Protein AF-A0A653MGF2-F1 (afdb_monomer)

Solvent-accessible surface area (backbone atoms only — not comparable to full-atom values): 14373 Å² total; per-residue (Å²): 110,69,45,59,53,54,47,45,70,50,42,71,81,64,78,79,63,52,67,82,46,77,85,31,71,50,27,48,46,41,49,51,43,47,60,45,58,76,70,48,92,57,53,74,66,57,48,51,53,37,58,67,31,28,88,68,54,67,25,46,41,81,45,72,43,98,86,71,48,76,44,79,40,64,39,74,85,54,84,65,92,45,72,67,59,55,51,49,51,52,53,22,38,55,48,46,53,52,53,51,53,51,50,53,50,52,51,51,53,52,47,40,70,78,49,60,76,77,76,80,68,50,71,72,54,50,50,53,51,50,52,52,51,51,52,54,39,50,53,34,32,73,76,72,70,49,60,87,59,22,66,64,56,36,69,53,50,55,77,77,46,76,90,50,67,55,70,58,53,51,56,49,31,72,71,47,74,61,85,46,77,67,84,71,76,86,72,91,61,97,81,65,88,74,72,70,64,72,52,81,58,62,47,48,57,54,47,32,42,53,51,42,52,53,47,38,61,75,68,45,50,84,78,47,52,75,66,56,47,47,49,52,56,52,48,45,50,51,56,56,76,75,107

Sequence (243 aa):
MFALHVLNFINPNFENPDFEDPQSDASLNKQKVIDFAKKSRLTPQEFMNALDLVPRDELTTIEQRPNGEDFEKPLKLFSRIDSKNLIEIETAYIRYRSNNKLYEKGKEELKAFLMPPAQELTEAQKEAQNLKFLKEEYQRLQLRGFVLGSTVFYDLIRSNYKVINLAFVEKFMLNFKPEVFEDDKRSVEFHLASSKKIIKKDVLLAFKELFIEKYIEKAQLKNLSESDWIEHWQNVKKELNNN

Mean predicted aligned error: 17.24 Å

Foldseek 3Di:
DLLVVVCCLLAVPPPPFPCVDCPGPSVVLSVLVVVLQVVAPDDSVLLVVLSVCLVVLLFWDWDADPVRDTDTDRLHRDNDRDSVSSVSSRVRSVVSVVVVVVVVVVVVVVCCVVPPPDPPQDPVRVVVVLLVQLLVQLVCCQPPVFGPCLVVLLVLCVVVCPVDPVVVVLVVLQPDFDQDFDPDDDDPDPPDPPPGDRDRDSRSVVVSRVVVSVVCVVVVLNPDDSVVSSVVSVVSNVVVVVD

Secondary structure (DSSP, 8-state):
-HHHHHHHHH-TT-SS---SSTTSHHHHHHHHHHHHHHH-SS-HHHHHHHHHHGGGT--EEEEE-TTS-EEEEEPPPPSS--HHHHHHHHHHHHHHHHHHHHHHHHHHHHHHHHS-------HHHHHHHHHHHHHHHHHHHHHHSS-S-HHHHHHHHGGG-TTS-HHHHHHHHHH---EE---------TT-------EE--HHHHHHHHHHHHHHHHTTGGGS-HHHHHHHHHHHHHHHHT-

Structure (mmCIF, N/CA/C/O backbone):
data_AF-A0A653MGF2-F1
#
_entry.id   AF-A0A653MGF2-F1
#
loop_
_atom_site.group_PDB
_atom_site.id
_atom_site.type_symbol
_atom_site.label_atom_id
_atom_site.label_alt_id
_atom_site.label_comp_id
_atom_site.label_asym_id
_atom_site.label_entity_id
_atom_site.label_seq_id
_atom_site.pdbx_PDB_ins_code
_atom_site.Cartn_x
_atom_site.Cartn_y
_atom_site.Cartn_z
_atom_site.occupancy
_atom_site.B_iso_or_equiv
_atom_site.auth_seq_id
_atom_site.auth_comp_id
_atom_site.auth_asym_id
_atom_site.auth_atom_id
_atom_site.pdbx_PDB_model_num
ATOM 1 N N . MET A 1 1 ? 25.686 -12.655 -28.054 1.00 69.81 1 MET A N 1
ATOM 2 C CA . MET A 1 1 ? 24.212 -12.577 -28.152 1.00 69.81 1 MET A CA 1
ATOM 3 C C . MET A 1 1 ? 23.711 -11.162 -28.420 1.00 69.81 1 MET A C 1
ATOM 5 O O . MET A 1 1 ? 23.058 -10.996 -29.433 1.00 69.81 1 MET A O 1
ATOM 9 N N . PHE A 1 2 ? 24.081 -10.146 -27.626 1.00 80.38 2 PHE A N 1
ATOM 10 C CA . PHE A 1 2 ? 23.652 -8.746 -27.834 1.00 80.38 2 PHE A CA 1
ATOM 11 C C . PHE A 1 2 ? 23.742 -8.249 -29.289 1.00 80.38 2 PHE A C 1
ATOM 13 O O . PHE A 1 2 ? 22.733 -7.854 -29.859 1.00 80.38 2 PHE A O 1
ATOM 20 N N . ALA A 1 3 ? 24.921 -8.343 -29.916 1.00 82.12 3 ALA A N 1
ATOM 21 C CA . ALA A 1 3 ? 25.107 -7.853 -31.281 1.00 82.12 3 ALA A CA 1
ATOM 22 C C . ALA A 1 3 ? 24.158 -8.513 -32.294 1.00 82.12 3 ALA A C 1
ATOM 24 O O . ALA A 1 3 ? 23.586 -7.823 -33.121 1.00 82.12 3 ALA A O 1
ATOM 25 N N . LEU A 1 4 ? 23.926 -9.825 -32.184 1.00 80.94 4 LEU A N 1
ATOM 26 C CA . LEU A 1 4 ? 22.999 -10.546 -33.064 1.00 80.94 4 LEU A CA 1
ATOM 27 C C . LEU A 1 4 ? 21.547 -10.091 -32.869 1.00 80.94 4 LEU A C 1
ATOM 29 O O . LEU A 1 4 ? 20.827 -9.941 -33.847 1.00 80.94 4 LEU A O 1
ATOM 33 N N . HIS A 1 5 ? 21.126 -9.824 -31.630 1.00 82.56 5 HIS A N 1
ATOM 34 C CA . HIS A 1 5 ? 19.775 -9.322 -31.361 1.00 82.56 5 HIS A CA 1
ATOM 35 C C . HIS A 1 5 ? 19.555 -7.930 -31.961 1.00 82.56 5 HIS A C 1
ATOM 37 O O . HIS A 1 5 ? 18.528 -7.697 -32.588 1.00 82.56 5 HIS A O 1
ATOM 43 N N . VAL A 1 6 ? 20.538 -7.035 -31.836 1.00 82.69 6 VAL A N 1
ATOM 44 C CA . VAL A 1 6 ? 20.481 -5.696 -32.444 1.00 82.69 6 VAL A CA 1
ATOM 45 C C . VAL A 1 6 ? 20.466 -5.785 -33.974 1.00 82.69 6 VAL A C 1
ATOM 47 O O . VAL A 1 6 ? 19.672 -5.099 -34.613 1.00 82.69 6 VAL A O 1
ATOM 50 N N . LEU A 1 7 ? 21.305 -6.648 -34.565 1.00 82.88 7 LEU A N 1
ATOM 51 C CA . LEU A 1 7 ? 21.338 -6.871 -36.016 1.00 82.88 7 LEU A CA 1
ATOM 52 C C . LEU A 1 7 ? 19.972 -7.346 -36.540 1.00 82.88 7 LEU A C 1
ATOM 54 O O . LEU A 1 7 ? 19.444 -6.741 -37.469 1.00 82.88 7 LEU A O 1
ATOM 58 N N . ASN A 1 8 ? 19.391 -8.373 -35.911 1.00 80.38 8 ASN A N 1
ATOM 59 C CA . ASN A 1 8 ? 18.101 -8.946 -36.310 1.00 80.38 8 ASN A CA 1
ATOM 60 C C . ASN A 1 8 ? 16.938 -7.962 -36.132 1.00 80.38 8 ASN A C 1
ATOM 62 O O . ASN A 1 8 ? 15.984 -8.002 -36.901 1.00 80.38 8 ASN A O 1
ATOM 66 N N . PHE A 1 9 ? 17.007 -7.089 -35.123 1.00 81.69 9 PHE A N 1
ATOM 67 C CA . PHE A 1 9 ? 15.977 -6.083 -34.882 1.00 81.69 9 PHE A CA 1
ATOM 68 C C . PHE A 1 9 ? 15.990 -4.983 -35.952 1.00 81.69 9 PHE A C 1
ATOM 70 O O . PHE A 1 9 ? 14.942 -4.589 -36.454 1.00 81.69 9 PHE A O 1
ATOM 77 N N . ILE A 1 10 ? 17.178 -4.484 -36.310 1.00 78.75 10 ILE A N 1
ATOM 78 C CA . ILE A 1 10 ? 17.331 -3.366 -37.254 1.00 78.75 10 ILE A CA 1
ATOM 79 C C . ILE A 1 10 ? 17.192 -3.835 -38.707 1.00 78.75 10 ILE A C 1
ATOM 81 O O . ILE A 1 10 ? 16.633 -3.123 -39.539 1.00 78.75 10 ILE A O 1
ATOM 85 N N . ASN A 1 11 ? 17.699 -5.027 -39.024 1.00 73.50 11 ASN A N 1
ATOM 86 C CA . ASN A 1 11 ? 17.607 -5.607 -40.356 1.00 73.50 11 ASN A CA 1
ATOM 87 C C . ASN A 1 11 ? 17.256 -7.103 -40.264 1.00 73.50 11 ASN A C 1
ATOM 89 O O . ASN A 1 11 ? 18.153 -7.946 -40.235 1.00 73.50 11 ASN A O 1
ATOM 93 N N . PRO A 1 12 ? 15.961 -7.455 -40.234 1.00 62.22 12 PRO A N 1
ATOM 94 C CA . PRO A 1 12 ? 15.526 -8.847 -40.130 1.00 62.22 12 PRO A CA 1
ATOM 95 C C . PRO A 1 12 ? 15.833 -9.688 -41.384 1.00 62.22 12 PRO A C 1
ATOM 97 O O . PRO A 1 12 ? 15.789 -10.911 -41.305 1.00 62.22 12 PRO A O 1
ATOM 100 N N . ASN A 1 13 ? 16.199 -9.064 -42.515 1.00 57.28 13 ASN A N 1
ATOM 101 C CA . ASN A 1 13 ? 16.479 -9.734 -43.793 1.00 57.28 13 ASN A CA 1
ATOM 102 C C . ASN A 1 13 ? 17.945 -10.188 -43.947 1.00 57.28 13 ASN A C 1
ATOM 104 O O . ASN A 1 13 ? 18.428 -10.336 -45.070 1.00 57.28 13 ASN A O 1
ATOM 108 N N . PHE A 1 14 ? 18.680 -10.418 -42.854 1.00 62.81 14 PHE A N 1
ATOM 109 C CA . PHE A 1 14 ? 19.910 -11.215 -42.922 1.00 62.81 14 PHE A CA 1
ATOM 110 C C . PHE A 1 14 ? 19.534 -12.682 -43.207 1.00 62.81 14 PHE A C 1
ATOM 112 O O . PHE A 1 14 ? 19.585 -13.541 -42.330 1.00 62.81 14 PHE A O 1
ATOM 119 N N . GLU A 1 15 ? 19.101 -12.972 -44.433 1.00 52.25 15 GLU A N 1
ATOM 120 C CA . GLU A 1 15 ? 18.920 -14.333 -44.929 1.00 52.25 15 GLU A CA 1
ATOM 121 C C . GLU A 1 15 ? 20.320 -14.933 -45.135 1.00 52.25 15 GLU A C 1
ATOM 123 O O . GLU A 1 15 ? 21.020 -14.591 -46.081 1.00 52.25 15 GLU A O 1
ATOM 128 N N . ASN A 1 16 ? 20.761 -15.782 -44.201 1.00 57.69 16 ASN A N 1
ATOM 129 C CA . ASN A 1 16 ? 22.081 -16.434 -44.172 1.00 57.69 16 ASN A CA 1
ATOM 130 C C . ASN A 1 16 ? 23.291 -15.475 -44.098 1.00 57.69 16 ASN A C 1
ATOM 132 O O . ASN A 1 16 ? 24.064 -15.360 -45.048 1.00 57.69 16 ASN A O 1
ATOM 136 N N . PRO A 1 17 ? 23.505 -14.806 -42.952 1.00 65.50 17 PRO A N 1
ATOM 137 C CA . PRO A 1 17 ? 24.687 -13.980 -42.746 1.00 65.50 17 PRO A CA 1
ATOM 138 C C . PRO A 1 17 ? 25.958 -14.842 -42.700 1.00 65.50 17 PRO A C 1
ATOM 140 O O . PRO A 1 17 ? 26.135 -15.651 -41.789 1.00 65.50 17 PRO A O 1
ATOM 143 N N . ASP A 1 18 ? 26.867 -14.630 -43.651 1.00 68.06 18 ASP A N 1
ATOM 144 C CA . ASP A 1 18 ? 28.214 -15.199 -43.597 1.00 68.06 18 ASP A CA 1
ATOM 145 C C . ASP A 1 18 ? 29.051 -14.423 -42.572 1.00 68.06 18 ASP A C 1
ATOM 147 O O . ASP A 1 18 ? 29.624 -13.377 -42.867 1.00 68.06 18 ASP A O 1
ATOM 151 N N . PHE A 1 19 ? 29.069 -14.896 -41.328 1.00 73.31 19 PHE A N 1
ATOM 152 C CA . PHE A 1 19 ? 29.905 -14.318 -40.272 1.00 73.31 19 PHE A CA 1
ATOM 153 C C . PHE A 1 19 ? 31.343 -14.856 -40.272 1.00 73.31 19 PHE A C 1
ATOM 155 O O . PHE A 1 19 ? 32.126 -14.459 -39.403 1.00 73.31 19 PHE A O 1
ATOM 162 N N . GLU A 1 20 ? 31.665 -15.797 -41.161 1.00 73.31 20 GLU A N 1
ATOM 163 C CA . GLU A 1 20 ? 32.987 -16.414 -41.255 1.00 73.31 20 GLU A CA 1
ATOM 164 C C . GLU A 1 20 ? 33.900 -15.616 -42.187 1.00 73.31 20 GLU A C 1
ATOM 166 O O . GLU A 1 20 ? 35.091 -15.502 -41.895 1.00 73.31 20 GLU A O 1
ATOM 171 N N . ASP A 1 21 ? 33.347 -14.980 -43.226 1.00 78.25 21 ASP A N 1
ATOM 172 C CA . ASP A 1 21 ? 34.059 -13.985 -44.029 1.00 78.25 21 ASP A CA 1
ATOM 173 C C . ASP A 1 21 ? 34.181 -12.639 -43.273 1.00 78.25 21 ASP A C 1
ATOM 175 O O . ASP A 1 21 ? 33.172 -11.964 -43.026 1.00 78.25 21 ASP A O 1
ATOM 179 N N . PRO A 1 22 ? 35.402 -12.184 -42.920 1.00 74.50 22 PRO A N 1
ATOM 180 C CA . PRO A 1 22 ? 35.616 -10.899 -42.254 1.00 74.50 22 PRO A CA 1
ATOM 181 C C . PRO A 1 22 ? 35.232 -9.674 -43.098 1.00 74.50 22 PRO A C 1
ATOM 183 O O . PRO A 1 22 ? 35.060 -8.593 -42.533 1.00 74.50 22 PRO A O 1
ATOM 186 N N . GLN A 1 23 ? 35.137 -9.815 -44.424 1.00 76.56 23 GLN A N 1
ATOM 187 C CA . GLN A 1 23 ? 34.774 -8.733 -45.345 1.00 76.56 23 GLN A CA 1
ATOM 188 C C . GLN A 1 23 ? 33.272 -8.675 -45.642 1.00 76.56 23 GLN A C 1
ATOM 190 O O . GLN A 1 23 ? 32.822 -7.731 -46.293 1.00 76.56 23 GLN A O 1
ATOM 195 N N . SER A 1 24 ? 32.485 -9.633 -45.148 1.00 80.31 24 SER A N 1
ATOM 196 C CA . SER A 1 24 ? 31.042 -9.621 -45.351 1.00 80.31 24 SER A CA 1
ATOM 197 C C . SER A 1 24 ? 30.377 -8.448 -44.623 1.00 80.31 24 SER A C 1
ATOM 199 O O . SER A 1 24 ? 30.774 -8.037 -43.524 1.00 80.31 24 SER A O 1
ATOM 201 N N . ASP A 1 25 ? 29.281 -7.943 -45.191 1.00 75.25 25 ASP A N 1
ATOM 202 C CA . ASP A 1 25 ? 28.475 -6.892 -44.562 1.00 75.25 25 ASP A CA 1
ATOM 203 C C . ASP A 1 25 ? 27.957 -7.311 -43.175 1.00 75.25 25 ASP A C 1
ATOM 205 O O . ASP A 1 25 ? 27.827 -6.483 -42.268 1.00 75.25 25 ASP A O 1
ATOM 209 N N . ALA A 1 26 ? 27.680 -8.603 -42.980 1.00 77.62 26 ALA A N 1
ATOM 210 C CA . ALA A 1 26 ? 27.229 -9.148 -41.706 1.00 77.62 26 ALA A CA 1
ATOM 211 C C . ALA A 1 26 ? 28.331 -9.077 -40.636 1.00 77.62 26 ALA A C 1
ATOM 213 O O . ALA A 1 26 ? 28.074 -8.608 -39.520 1.00 77.62 26 ALA A O 1
ATOM 214 N N . SER A 1 27 ? 29.561 -9.471 -40.977 1.00 81.19 27 SER A N 1
ATOM 215 C CA . SER A 1 27 ? 30.732 -9.395 -40.096 1.00 81.19 27 SER A CA 1
ATOM 216 C C . SER A 1 27 ? 31.086 -7.954 -39.741 1.00 81.19 27 SER A C 1
ATOM 218 O O . SER A 1 27 ? 31.273 -7.632 -38.563 1.00 81.19 27 SER A O 1
ATOM 220 N N . LEU A 1 28 ? 31.078 -7.053 -40.727 1.00 82.62 28 LEU A N 1
ATOM 221 C CA . LEU A 1 28 ? 31.356 -5.632 -40.518 1.00 82.62 28 LEU A CA 1
ATOM 222 C C . LEU A 1 28 ? 30.297 -4.965 -39.628 1.00 82.62 28 LEU A C 1
ATOM 224 O O . LEU A 1 28 ? 30.637 -4.228 -38.699 1.00 82.62 28 LEU A O 1
ATOM 228 N N . ASN A 1 29 ? 29.011 -5.244 -39.852 1.00 83.06 29 ASN A N 1
ATOM 229 C CA . ASN A 1 29 ? 27.937 -4.696 -39.021 1.00 83.06 29 ASN A CA 1
ATOM 230 C C . ASN A 1 29 ? 27.954 -5.274 -37.601 1.00 83.06 29 ASN A C 1
ATOM 232 O O . ASN A 1 29 ? 27.771 -4.531 -36.635 1.00 83.06 29 ASN A O 1
ATOM 236 N N . LYS A 1 30 ? 28.250 -6.570 -37.445 1.00 84.25 30 LYS A N 1
ATOM 237 C CA . LYS A 1 30 ? 28.445 -7.196 -36.131 1.00 84.25 30 LYS A CA 1
ATOM 238 C C . LYS A 1 30 ? 29.573 -6.518 -35.360 1.00 84.25 30 LYS A C 1
ATOM 240 O O . LYS A 1 30 ? 29.397 -6.210 -34.181 1.00 84.25 30 LYS A O 1
ATOM 245 N N . GLN A 1 31 ? 30.695 -6.239 -36.022 1.00 85.06 31 GLN A N 1
ATOM 246 C CA . GLN A 1 31 ? 31.831 -5.559 -35.408 1.00 85.06 31 GLN A CA 1
ATOM 247 C C . GLN A 1 31 ? 31.475 -4.127 -34.977 1.00 85.06 31 GLN A C 1
ATOM 249 O O . GLN A 1 31 ? 31.763 -3.754 -33.841 1.00 85.06 31 GLN A O 1
ATOM 254 N N . LYS A 1 32 ? 30.750 -3.362 -35.808 1.00 85.19 32 LYS A N 1
ATOM 255 C CA . LYS A 1 32 ? 30.252 -2.021 -35.439 1.00 85.19 32 LYS A CA 1
ATOM 256 C C . LYS A 1 32 ? 29.388 -2.044 -34.178 1.00 85.19 32 LYS A C 1
ATOM 258 O O . LYS A 1 32 ? 29.579 -1.213 -33.294 1.00 85.19 32 LYS A O 1
ATOM 263 N N . VAL A 1 33 ? 28.466 -3.005 -34.066 1.00 86.94 33 VAL A N 1
ATOM 264 C CA . VAL A 1 33 ? 27.613 -3.137 -32.873 1.00 86.94 33 VAL A CA 1
ATOM 265 C C . VAL A 1 33 ? 28.436 -3.525 -31.644 1.00 86.94 33 VAL A C 1
ATOM 267 O O . VAL A 1 33 ? 28.182 -3.012 -30.557 1.00 86.94 33 VAL A O 1
ATOM 270 N N . ILE A 1 34 ? 29.441 -4.394 -31.795 1.00 86.12 34 ILE A N 1
ATOM 271 C CA . ILE A 1 34 ? 30.355 -4.758 -30.701 1.00 86.12 34 ILE A CA 1
ATOM 272 C C . ILE A 1 34 ? 31.163 -3.540 -30.235 1.00 86.12 34 ILE A C 1
ATOM 274 O O . ILE A 1 34 ? 31.290 -3.311 -29.032 1.00 86.12 34 ILE A O 1
ATOM 278 N N . ASP A 1 35 ? 31.695 -2.749 -31.163 1.00 86.56 35 ASP A N 1
ATOM 279 C CA . ASP A 1 35 ? 32.500 -1.573 -30.832 1.00 86.56 35 ASP A CA 1
ATOM 280 C C . ASP A 1 35 ? 31.663 -0.445 -30.228 1.00 86.56 35 ASP A C 1
ATOM 282 O O . ASP A 1 35 ? 32.134 0.245 -29.321 1.00 86.56 35 ASP A O 1
ATOM 286 N N . PHE A 1 36 ? 30.409 -0.302 -30.664 1.00 89.69 36 PHE A N 1
ATOM 287 C CA . PHE A 1 36 ? 29.419 0.528 -29.988 1.00 89.69 36 PHE A CA 1
ATOM 288 C C . PHE A 1 36 ? 29.155 0.023 -28.563 1.00 89.69 36 PHE A C 1
ATOM 290 O O . PHE A 1 36 ? 29.289 0.789 -27.613 1.00 89.69 36 PHE A O 1
ATOM 297 N N . ALA A 1 37 ? 28.868 -1.272 -28.388 1.00 86.75 37 ALA A N 1
ATOM 298 C CA . ALA A 1 37 ? 28.538 -1.856 -27.087 1.00 86.75 37 ALA A CA 1
ATOM 299 C C . ALA A 1 37 ? 29.638 -1.639 -26.038 1.00 86.75 37 ALA A C 1
ATOM 301 O O . ALA A 1 37 ? 29.342 -1.383 -24.877 1.00 86.75 37 ALA A O 1
ATOM 302 N N . LYS A 1 38 ? 30.913 -1.697 -26.447 1.00 86.81 38 LYS A N 1
ATOM 303 C CA . LYS A 1 38 ? 32.061 -1.430 -25.561 1.00 86.81 38 LYS A CA 1
ATOM 304 C C . LYS A 1 38 ? 32.116 0.011 -25.047 1.00 86.81 38 LYS A C 1
ATOM 306 O O . LYS A 1 38 ? 32.752 0.256 -24.027 1.00 86.81 38 LYS A O 1
ATOM 311 N N . LYS A 1 39 ? 31.529 0.959 -25.781 1.00 88.00 39 LYS A N 1
ATOM 312 C CA . LYS A 1 39 ? 31.575 2.401 -25.492 1.00 88.00 39 LYS A CA 1
ATOM 313 C C . LYS A 1 39 ? 30.239 2.953 -24.994 1.00 88.00 39 LYS A C 1
ATOM 315 O O . LYS A 1 39 ? 30.206 4.092 -24.531 1.00 88.00 39 LYS A O 1
ATOM 320 N N . SER A 1 40 ? 29.166 2.176 -25.113 1.00 87.56 40 SER A N 1
ATOM 321 C CA . SER A 1 40 ? 27.830 2.591 -24.706 1.00 87.56 40 SER A CA 1
ATOM 322 C C . SER A 1 40 ? 27.743 2.736 -23.190 1.00 87.56 40 SER A C 1
ATOM 324 O O . SER A 1 40 ? 28.335 1.968 -22.428 1.00 87.56 40 SER A O 1
ATOM 326 N N . ARG A 1 41 ? 26.988 3.738 -22.749 1.00 88.50 41 ARG A N 1
ATOM 327 C CA . ARG A 1 41 ? 26.662 3.984 -21.339 1.00 88.50 41 ARG A CA 1
ATOM 328 C C . ARG A 1 41 ? 25.459 3.166 -20.882 1.00 88.50 41 ARG A C 1
ATOM 330 O O . ARG A 1 41 ? 25.152 3.164 -19.692 1.00 88.50 41 ARG A O 1
ATOM 337 N N . LEU A 1 42 ? 24.766 2.513 -21.814 1.00 88.81 42 LEU A N 1
ATOM 338 C CA . LEU A 1 42 ? 23.621 1.664 -21.531 1.00 88.81 42 LEU A CA 1
ATOM 339 C C . LEU A 1 42 ? 24.064 0.223 -21.322 1.00 88.81 42 LEU A C 1
ATOM 341 O O . LEU A 1 42 ?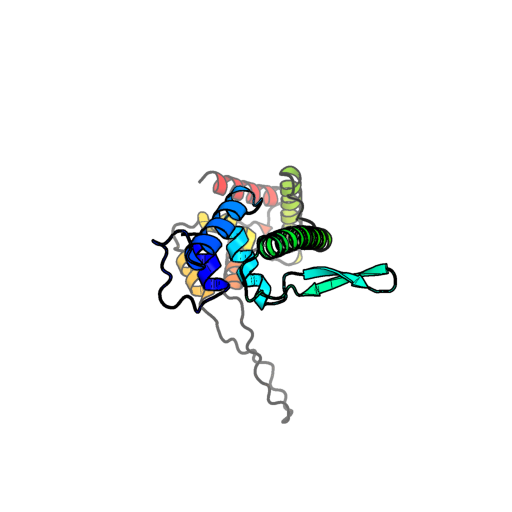 24.925 -0.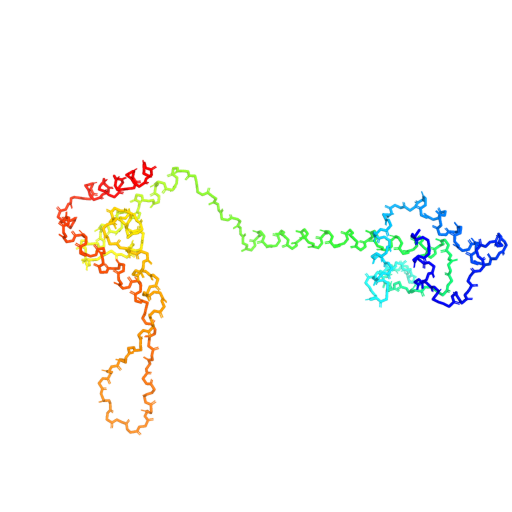307 -22.026 1.00 88.81 42 LEU A O 1
ATOM 345 N N . THR A 1 43 ? 23.419 -0.442 -20.371 1.00 89.12 43 THR A N 1
ATOM 346 C CA . THR A 1 43 ? 23.498 -1.898 -20.283 1.00 89.12 43 THR A CA 1
ATOM 347 C C . THR A 1 43 ? 22.857 -2.537 -21.525 1.00 89.12 43 THR A C 1
ATOM 349 O O . THR A 1 43 ? 21.972 -1.938 -22.145 1.00 89.12 43 THR A O 1
ATOM 352 N N . PRO A 1 44 ? 23.226 -3.782 -21.883 1.00 86.50 44 PRO A N 1
ATOM 353 C CA . PRO A 1 44 ? 22.609 -4.482 -23.008 1.00 86.50 44 PRO A CA 1
ATOM 354 C C . PRO A 1 44 ? 21.077 -4.519 -22.935 1.00 86.50 44 PRO A C 1
ATOM 356 O O . PRO A 1 44 ? 20.414 -4.322 -23.947 1.00 86.50 44 PRO A O 1
ATOM 359 N N . GLN A 1 45 ? 20.512 -4.719 -21.739 1.00 87.56 45 GLN A N 1
ATOM 360 C CA . GLN A 1 45 ? 19.062 -4.735 -21.544 1.00 87.56 45 GLN A CA 1
ATOM 361 C C . GLN A 1 45 ? 18.437 -3.349 -21.736 1.00 87.56 45 GLN A C 1
ATOM 363 O O . GLN A 1 45 ? 17.399 -3.236 -22.376 1.00 87.56 45 GLN A O 1
ATOM 368 N N . GLU A 1 46 ? 19.063 -2.292 -21.215 1.00 87.69 46 GLU A N 1
ATOM 369 C CA . GLU A 1 46 ? 18.589 -0.919 -21.420 1.00 87.69 46 GLU A CA 1
ATOM 370 C C . GLU A 1 46 ? 18.596 -0.532 -22.899 1.00 87.69 46 GLU A C 1
ATOM 372 O O . GLU A 1 46 ? 17.667 0.124 -23.357 1.00 87.69 46 GLU A O 1
ATOM 377 N N . PHE A 1 47 ? 19.600 -0.976 -23.656 1.00 90.88 47 PHE A N 1
ATOM 378 C CA . PHE A 1 47 ? 19.643 -0.729 -25.092 1.00 90.88 47 PHE A CA 1
ATOM 379 C C . PHE A 1 47 ? 18.565 -1.519 -25.852 1.00 90.88 47 PHE A C 1
ATOM 381 O O . PHE A 1 47 ? 17.947 -0.978 -26.763 1.00 90.88 47 PHE A O 1
ATOM 388 N N . MET A 1 48 ? 18.277 -2.766 -25.463 1.00 89.75 48 MET A N 1
ATOM 389 C CA . MET A 1 48 ? 17.149 -3.514 -26.042 1.00 89.75 48 MET A CA 1
ATOM 390 C C . MET A 1 48 ? 15.805 -2.847 -25.728 1.00 89.75 48 MET A C 1
ATOM 392 O O . MET A 1 48 ? 14.982 -2.689 -26.621 1.00 89.75 48 MET A O 1
ATOM 396 N N . ASN A 1 49 ? 15.616 -2.367 -24.496 1.00 89.50 49 ASN A N 1
ATOM 397 C CA . ASN A 1 49 ? 14.426 -1.597 -24.139 1.00 89.50 49 ASN A CA 1
ATOM 398 C C . ASN A 1 49 ? 14.322 -0.317 -24.982 1.00 89.50 49 ASN A C 1
ATOM 400 O O . ASN A 1 49 ? 13.232 0.047 -25.408 1.00 89.50 49 ASN A O 1
ATOM 404 N N . ALA A 1 50 ? 15.445 0.363 -25.242 1.00 89.75 50 ALA A N 1
ATOM 405 C CA . ALA A 1 50 ? 15.467 1.527 -26.119 1.00 89.75 50 ALA A CA 1
ATOM 406 C C . ALA A 1 50 ? 14.974 1.177 -27.528 1.00 89.75 50 ALA A C 1
ATOM 408 O O . ALA A 1 50 ? 14.135 1.896 -28.061 1.00 89.75 50 ALA A O 1
ATOM 409 N N . LEU A 1 51 ? 15.440 0.059 -28.097 1.00 88.69 51 LEU A N 1
ATOM 410 C CA . LEU A 1 51 ? 15.000 -0.427 -29.408 1.00 88.69 51 LEU A CA 1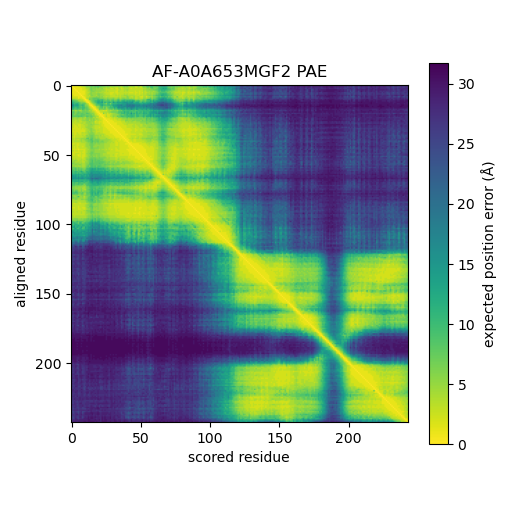
ATOM 411 C C . LEU A 1 51 ? 13.491 -0.699 -29.459 1.00 88.69 51 LEU A C 1
ATOM 413 O O . LEU A 1 51 ? 12.852 -0.300 -30.430 1.00 88.69 51 LEU A O 1
ATOM 417 N N . ASP A 1 52 ? 12.913 -1.286 -28.410 1.00 88.88 52 ASP A N 1
ATOM 418 C CA . ASP A 1 52 ? 11.469 -1.555 -28.318 1.00 88.88 52 ASP A CA 1
ATOM 419 C C . ASP A 1 52 ? 10.609 -0.282 -28.213 1.00 88.88 52 ASP A C 1
ATOM 421 O O . ASP A 1 52 ? 9.429 -0.298 -28.579 1.00 88.88 52 ASP A O 1
ATOM 425 N N . LEU A 1 53 ? 11.184 0.821 -27.721 1.00 88.88 53 LEU A N 1
ATOM 426 C CA . LEU A 1 53 ? 10.507 2.113 -27.569 1.00 88.88 53 LEU A CA 1
ATOM 427 C C . LEU A 1 53 ? 10.529 2.959 -28.850 1.00 88.88 53 LEU A C 1
ATOM 429 O O . LEU A 1 53 ? 9.624 3.769 -29.050 1.00 88.88 53 LEU A O 1
ATOM 433 N N . VAL A 1 54 ? 11.512 2.761 -29.739 1.00 86.56 54 VAL A N 1
ATOM 434 C CA . VAL A 1 54 ? 11.579 3.471 -31.032 1.00 86.56 54 VAL A CA 1
ATOM 435 C C . VAL A 1 54 ? 10.310 3.282 -31.881 1.00 86.56 54 VAL A C 1
ATOM 437 O O . VAL A 1 54 ? 9.732 4.288 -32.279 1.00 86.56 54 VAL A O 1
ATOM 440 N N . PRO A 1 55 ? 9.809 2.057 -32.155 1.00 84.44 55 PRO A N 1
ATOM 441 C CA . PRO A 1 55 ? 8.617 1.877 -32.991 1.00 84.44 55 PRO A CA 1
ATOM 442 C C . PRO A 1 55 ? 7.319 2.372 -32.335 1.00 84.44 55 PRO A C 1
ATOM 444 O O . PRO A 1 55 ? 6.286 2.405 -32.997 1.00 84.44 55 PRO A O 1
ATOM 447 N N . ARG A 1 56 ? 7.348 2.723 -31.043 1.00 85.94 56 ARG A N 1
ATOM 448 C CA . ARG A 1 56 ? 6.204 3.276 -30.302 1.00 85.94 56 ARG A CA 1
ATOM 449 C C . ARG A 1 56 ? 6.188 4.804 -30.291 1.00 85.94 56 ARG A C 1
ATOM 451 O O . ARG A 1 56 ? 5.350 5.383 -29.609 1.00 85.94 56 ARG A O 1
ATOM 458 N N . ASP A 1 57 ? 7.129 5.437 -30.994 1.00 84.19 57 ASP A N 1
ATOM 459 C CA . ASP A 1 57 ? 7.338 6.886 -31.000 1.00 84.19 57 ASP A CA 1
ATOM 460 C C . ASP A 1 57 ? 7.589 7.476 -29.591 1.00 84.19 57 ASP A C 1
ATOM 462 O O . ASP A 1 57 ? 7.393 8.667 -29.359 1.00 84.19 57 ASP A O 1
ATOM 466 N N . GLU A 1 58 ? 8.053 6.653 -28.637 1.00 85.69 58 GLU A N 1
ATOM 467 C CA . GLU A 1 58 ? 8.308 7.070 -27.247 1.00 85.69 58 GLU A CA 1
ATOM 468 C C . GLU A 1 58 ? 9.696 7.701 -27.055 1.00 85.69 58 GLU A C 1
ATOM 470 O O . GLU A 1 58 ? 9.933 8.415 -26.079 1.00 85.69 58 GLU A O 1
ATOM 475 N N . LEU A 1 59 ? 10.630 7.448 -27.978 1.00 89.38 59 LEU A N 1
ATOM 476 C CA . LEU A 1 59 ? 11.945 8.085 -27.984 1.00 89.38 59 LEU A CA 1
ATOM 477 C C . LEU A 1 59 ? 11.951 9.271 -28.944 1.00 89.38 59 LEU A C 1
ATOM 479 O O . LEU A 1 59 ? 11.599 9.124 -30.112 1.00 89.38 59 LEU A O 1
ATOM 483 N N . THR A 1 60 ? 12.403 10.431 -28.468 1.00 87.44 60 THR A N 1
ATOM 484 C CA . THR A 1 60 ? 12.476 11.663 -29.261 1.00 87.44 60 THR A CA 1
ATOM 485 C C . THR A 1 60 ? 13.907 12.165 -29.428 1.00 87.44 60 THR A C 1
ATOM 487 O O . THR A 1 60 ? 14.773 11.995 -28.563 1.00 87.44 60 THR A O 1
ATOM 490 N N . THR A 1 61 ? 14.161 12.819 -30.555 1.00 84.50 61 THR A N 1
ATOM 491 C CA . THR A 1 61 ? 15.383 13.574 -30.842 1.00 84.50 61 THR A CA 1
ATOM 492 C C . THR A 1 61 ? 15.071 15.061 -30.850 1.00 84.50 61 THR A C 1
ATOM 494 O O . THR A 1 61 ? 13.935 15.462 -31.092 1.00 84.50 61 THR A O 1
ATOM 497 N N . ILE A 1 62 ? 16.072 15.886 -30.529 1.00 82.69 62 ILE A N 1
ATOM 498 C CA . ILE A 1 62 ? 15.942 17.343 -30.650 1.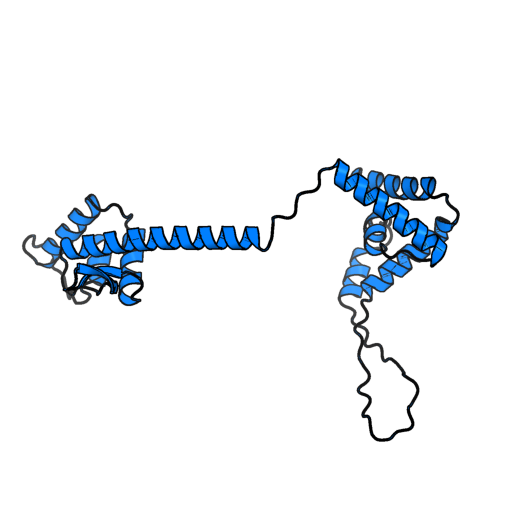00 82.69 62 ILE A CA 1
ATOM 499 C C . ILE A 1 62 ? 16.524 17.742 -31.999 1.00 82.69 62 ILE A C 1
ATOM 501 O O . ILE A 1 62 ? 17.702 17.494 -32.261 1.00 82.69 62 ILE A O 1
ATOM 505 N N . GLU A 1 63 ? 15.698 18.358 -32.834 1.00 81.81 63 GLU A N 1
ATOM 506 C CA . GLU A 1 63 ? 16.108 19.011 -34.074 1.00 81.81 63 GLU A CA 1
ATOM 507 C C . GLU A 1 63 ? 15.893 20.526 -33.932 1.00 81.81 63 GLU A C 1
ATOM 509 O O . GLU A 1 63 ? 15.019 20.973 -33.190 1.00 81.81 63 GLU A O 1
ATOM 514 N N . GLN A 1 64 ? 16.686 21.327 -34.647 1.00 80.81 64 GLN A N 1
ATOM 515 C CA . GLN A 1 64 ? 16.508 22.779 -34.702 1.00 80.81 64 GLN A CA 1
ATOM 516 C C . GLN A 1 64 ? 15.668 23.172 -35.907 1.00 80.81 64 GLN A C 1
ATOM 518 O O . GLN A 1 64 ? 15.924 22.755 -37.040 1.00 80.81 64 GLN A O 1
ATOM 523 N N . ARG A 1 65 ? 14.662 24.007 -35.668 1.00 80.94 65 ARG A N 1
ATOM 524 C CA . ARG A 1 65 ? 13.879 24.639 -36.725 1.00 80.94 65 ARG A CA 1
ATOM 525 C C . ARG A 1 65 ? 14.700 25.724 -37.436 1.00 80.94 65 ARG A C 1
ATOM 527 O O . ARG A 1 65 ? 15.640 26.268 -36.859 1.00 80.94 65 ARG A O 1
ATOM 534 N N . PRO A 1 66 ? 14.295 26.139 -38.652 1.00 80.62 66 PRO A N 1
ATOM 535 C CA . PRO A 1 66 ? 14.937 27.247 -39.366 1.00 80.62 66 PRO A CA 1
ATOM 536 C C . PRO A 1 66 ? 14.943 28.582 -38.602 1.00 80.62 66 PRO A C 1
ATOM 538 O O . PRO A 1 66 ? 15.757 29.449 -38.898 1.00 80.62 66 PRO A O 1
ATOM 541 N N . ASN A 1 67 ? 14.039 28.757 -37.631 1.00 81.75 67 ASN A N 1
ATOM 542 C CA . ASN A 1 67 ? 13.960 29.929 -36.754 1.00 81.75 67 ASN A CA 1
ATOM 543 C C . ASN A 1 67 ? 14.855 29.825 -35.500 1.00 81.75 67 ASN A C 1
ATOM 545 O O . ASN A 1 67 ? 14.834 30.735 -34.677 1.00 81.75 67 ASN A O 1
ATOM 549 N N . GLY A 1 68 ? 15.626 28.742 -35.346 1.00 81.62 68 GLY A N 1
ATOM 550 C CA . GLY A 1 68 ? 16.510 28.507 -34.202 1.00 81.62 68 GLY A CA 1
ATOM 551 C C . GLY A 1 68 ? 15.836 27.891 -32.972 1.00 81.62 68 GLY A C 1
ATOM 552 O O . GLY A 1 68 ? 16.502 27.722 -31.956 1.00 81.62 68 GLY A O 1
ATOM 553 N N . GLU A 1 69 ? 14.547 27.546 -33.036 1.00 84.50 69 GLU A N 1
ATOM 554 C CA . GLU A 1 69 ? 13.855 26.863 -31.937 1.00 84.50 69 GLU A CA 1
ATOM 555 C C . GLU A 1 69 ? 14.113 25.351 -31.966 1.00 84.50 69 GLU A C 1
ATOM 557 O O . GLU A 1 69 ? 13.953 24.698 -33.002 1.00 84.50 69 GLU A O 1
ATOM 562 N N . ASP A 1 70 ? 14.456 24.785 -30.810 1.00 84.38 70 ASP A N 1
ATOM 563 C CA . ASP A 1 70 ? 14.552 23.340 -30.615 1.00 84.38 70 ASP A CA 1
ATOM 564 C C . ASP A 1 70 ? 13.144 22.717 -30.608 1.00 84.38 70 ASP A C 1
ATOM 566 O O . ASP A 1 70 ? 12.223 23.223 -29.960 1.00 84.38 70 ASP A O 1
ATOM 570 N N . PHE A 1 71 ? 12.960 21.595 -31.304 1.00 83.94 71 PHE A N 1
ATOM 571 C CA . PHE A 1 71 ? 11.729 20.810 -31.238 1.00 83.94 71 PHE A CA 1
ATOM 572 C C . PHE A 1 71 ? 12.019 19.319 -31.122 1.00 83.94 71 PHE A C 1
ATOM 574 O O . PHE A 1 71 ? 13.005 18.810 -31.655 1.00 83.94 71 PHE A O 1
ATOM 581 N N . GLU A 1 72 ? 11.125 18.618 -30.428 1.00 84.50 72 GLU A N 1
ATOM 582 C CA . GLU A 1 72 ? 11.193 17.170 -30.299 1.00 84.50 72 GLU A CA 1
ATOM 583 C C . GLU A 1 72 ? 10.510 16.482 -31.478 1.00 84.50 72 GLU A C 1
ATOM 585 O O . GLU A 1 72 ? 9.398 16.835 -31.882 1.00 84.50 72 GLU A O 1
ATOM 590 N N . LYS A 1 73 ? 11.179 15.470 -32.019 1.00 86.00 73 LYS A N 1
ATOM 591 C CA . LYS A 1 73 ? 10.682 14.642 -33.111 1.00 86.00 73 LYS A CA 1
ATOM 592 C C . LYS A 1 73 ? 10.842 13.172 -32.742 1.00 86.00 73 LYS A C 1
ATOM 594 O O . LYS A 1 73 ? 11.897 12.811 -32.223 1.00 86.00 73 LYS A O 1
ATOM 599 N N . PRO A 1 74 ? 9.848 12.313 -33.015 1.00 86.06 74 PRO A N 1
ATOM 600 C CA . PRO A 1 74 ? 9.995 10.882 -32.800 1.00 86.06 74 PRO A CA 1
ATOM 601 C C . PRO A 1 74 ? 11.195 10.322 -33.563 1.00 86.06 74 PRO A C 1
ATOM 603 O O . PRO A 1 74 ? 11.378 10.588 -34.759 1.00 86.06 74 PRO A O 1
ATOM 606 N N . LEU A 1 75 ? 12.017 9.552 -32.856 1.00 86.44 75 LEU A N 1
ATOM 607 C CA . LEU A 1 75 ? 13.140 8.833 -33.427 1.00 86.44 75 LEU A CA 1
ATOM 608 C C . LEU A 1 75 ? 12.599 7.726 -34.333 1.00 86.44 75 LEU A C 1
ATOM 610 O O . LEU A 1 75 ? 11.777 6.918 -33.914 1.00 86.44 75 LEU A O 1
ATOM 614 N N . LYS A 1 76 ? 13.080 7.661 -35.574 1.00 82.31 76 LYS A N 1
ATOM 615 C CA . LYS A 1 76 ? 12.692 6.605 -36.516 1.00 82.31 76 LYS A CA 1
ATOM 616 C C . LYS A 1 76 ? 13.732 5.500 -36.539 1.00 82.31 76 LYS A C 1
ATOM 618 O O . LYS A 1 76 ? 14.929 5.767 -36.488 1.00 82.31 76 LYS A O 1
ATOM 623 N N . LEU A 1 77 ? 13.268 4.259 -36.680 1.00 76.00 77 LEU A N 1
ATOM 624 C CA . LEU A 1 77 ? 14.158 3.133 -36.936 1.00 76.00 77 LEU A CA 1
ATOM 625 C C . LEU A 1 77 ? 14.867 3.315 -38.278 1.00 76.00 77 LEU A C 1
ATOM 627 O O . LEU A 1 77 ? 14.274 3.719 -39.281 1.00 76.00 77 LEU A O 1
ATOM 631 N N . PHE A 1 78 ? 16.156 3.002 -38.281 1.00 77.31 78 PHE A N 1
ATOM 632 C CA . PHE A 1 78 ? 17.008 3.108 -39.453 1.00 77.31 78 PHE A CA 1
ATOM 633 C C . PHE A 1 78 ? 17.059 1.762 -40.168 1.00 77.31 78 PHE A C 1
ATOM 635 O O . PHE A 1 78 ? 17.090 0.721 -39.528 1.00 77.31 78 PHE A O 1
ATOM 642 N N . SER A 1 79 ? 17.135 1.771 -41.496 1.00 69.56 79 SER A N 1
ATOM 643 C CA . SER A 1 79 ? 17.254 0.540 -42.295 1.00 69.56 79 SER A CA 1
ATOM 644 C C . SER A 1 79 ? 18.676 -0.028 -42.341 1.00 69.56 79 SER A C 1
ATOM 646 O O . SER A 1 79 ? 18.896 -1.128 -42.844 1.00 69.56 79 SER A O 1
ATOM 648 N N . ARG A 1 80 ? 19.666 0.731 -41.854 1.00 75.94 80 ARG A N 1
ATOM 649 C CA . ARG A 1 80 ? 21.086 0.367 -41.862 1.00 75.94 80 ARG A CA 1
ATOM 650 C C . ARG A 1 80 ? 21.729 0.614 -40.507 1.00 75.94 80 ARG A C 1
ATOM 652 O O . ARG A 1 80 ? 21.402 1.573 -39.805 1.00 75.94 80 ARG A O 1
ATOM 659 N N . ILE A 1 81 ? 22.701 -0.237 -40.193 1.00 78.62 81 ILE A N 1
ATOM 660 C CA . ILE A 1 81 ? 23.465 -0.170 -38.951 1.00 78.62 81 ILE A CA 1
ATOM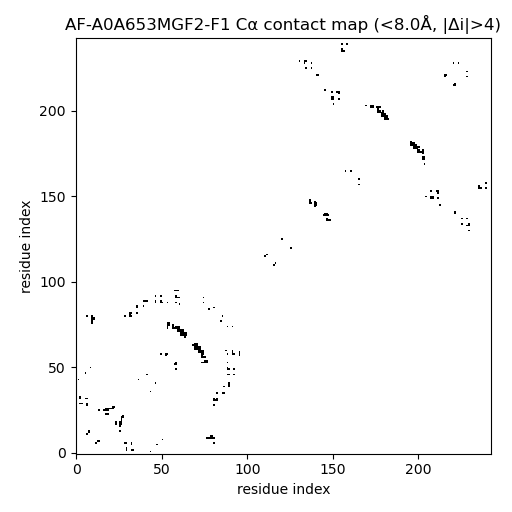 661 C C . ILE A 1 81 ? 24.621 0.804 -39.133 1.00 78.62 81 ILE A C 1
ATOM 663 O O . ILE A 1 81 ? 25.593 0.545 -39.847 1.00 78.62 81 ILE A O 1
ATOM 667 N N . ASP A 1 82 ? 24.488 1.937 -38.459 1.00 81.50 82 ASP A N 1
ATOM 668 C CA . ASP A 1 82 ? 25.484 2.993 -38.386 1.00 81.50 82 ASP A CA 1
ATOM 669 C C . ASP A 1 82 ? 25.722 3.338 -36.914 1.00 81.50 82 ASP A C 1
ATOM 671 O O . ASP A 1 82 ? 24.784 3.415 -36.117 1.00 81.50 82 ASP A O 1
ATOM 675 N N . SER A 1 83 ? 26.981 3.562 -36.552 1.00 80.62 83 SER A N 1
ATOM 676 C CA . SER A 1 83 ? 27.378 3.975 -35.208 1.00 80.62 83 SER A CA 1
ATOM 677 C C . SER A 1 83 ? 26.671 5.263 -34.787 1.00 80.62 83 SER A C 1
ATOM 679 O O . SER A 1 83 ? 26.303 5.395 -33.623 1.00 80.62 83 SER A O 1
ATOM 681 N N . LYS A 1 84 ? 26.431 6.189 -35.727 1.00 85.44 84 LYS A N 1
ATOM 682 C CA . LYS A 1 84 ? 25.687 7.427 -35.452 1.00 85.44 84 LYS A CA 1
ATOM 683 C C . LYS A 1 84 ? 24.262 7.132 -34.976 1.00 85.44 84 LYS A C 1
ATOM 685 O O . LYS A 1 84 ? 23.840 7.663 -33.954 1.00 85.44 84 LYS A O 1
ATOM 690 N N . ASN A 1 85 ? 23.574 6.232 -35.672 1.00 85.19 85 ASN A N 1
ATOM 691 C CA . ASN A 1 85 ? 22.201 5.835 -35.371 1.00 85.19 85 ASN A CA 1
ATOM 692 C C . ASN A 1 85 ? 22.094 5.151 -33.998 1.00 85.19 85 ASN A C 1
ATOM 694 O O . ASN A 1 85 ? 21.177 5.426 -33.228 1.00 85.19 85 ASN A O 1
ATOM 698 N N . LEU A 1 86 ? 23.057 4.286 -33.659 1.00 87.38 86 LEU A N 1
ATOM 699 C CA . LEU A 1 86 ? 23.099 3.613 -32.353 1.00 87.38 86 LEU A CA 1
ATOM 700 C C . LEU A 1 86 ? 23.315 4.608 -31.199 1.00 87.38 86 LEU A C 1
ATOM 702 O O . LEU A 1 86 ? 22.664 4.498 -30.161 1.00 87.38 86 LEU A O 1
ATOM 706 N N . ILE A 1 87 ? 24.177 5.611 -31.399 1.00 88.00 87 ILE A N 1
ATOM 707 C CA . ILE A 1 87 ? 24.406 6.693 -30.425 1.00 88.00 87 ILE A CA 1
ATOM 708 C C . ILE A 1 87 ? 23.149 7.558 -30.251 1.00 88.00 87 ILE A C 1
ATOM 710 O O . ILE A 1 87 ? 22.859 8.019 -29.145 1.00 88.00 87 ILE A O 1
ATOM 714 N N . GLU A 1 88 ? 22.392 7.778 -31.324 1.00 88.31 88 GLU A N 1
ATOM 715 C CA . GLU A 1 88 ? 21.149 8.548 -31.291 1.00 88.31 88 GLU A CA 1
ATOM 716 C C . GLU A 1 88 ? 20.067 7.843 -30.458 1.00 88.31 88 GLU A C 1
ATOM 718 O O . GLU A 1 88 ? 19.472 8.468 -29.578 1.00 88.31 88 GLU A O 1
ATOM 723 N N . ILE A 1 89 ? 19.903 6.525 -30.642 1.00 89.06 89 ILE A N 1
ATOM 724 C CA . ILE A 1 89 ? 19.018 5.676 -29.822 1.00 89.06 89 ILE A CA 1
ATOM 725 C C . ILE A 1 89 ? 19.440 5.716 -28.347 1.00 89.06 89 ILE A C 1
ATOM 727 O O . ILE A 1 89 ? 18.603 5.923 -27.465 1.00 89.06 89 ILE A O 1
ATOM 731 N N . GLU A 1 90 ? 20.740 5.571 -28.068 1.00 90.44 9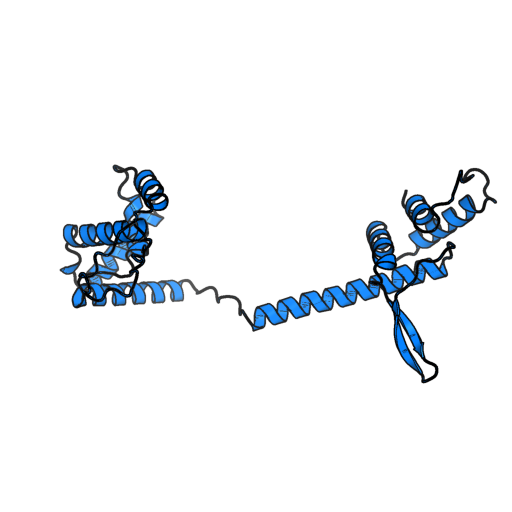0 GLU A N 1
ATOM 732 C CA . GLU A 1 90 ? 21.271 5.656 -26.704 1.00 90.44 90 GLU A CA 1
ATOM 733 C C . GLU A 1 90 ? 20.955 7.009 -26.053 1.00 90.44 90 GLU A C 1
ATOM 735 O O . GLU A 1 90 ? 20.454 7.067 -24.926 1.00 90.44 90 GLU A O 1
ATOM 740 N N . THR A 1 91 ? 21.212 8.103 -26.768 1.00 89.50 91 THR A N 1
ATOM 741 C CA . THR A 1 91 ? 21.015 9.463 -26.256 1.00 89.50 91 THR A CA 1
ATOM 742 C C . THR A 1 91 ? 19.537 9.743 -25.981 1.00 89.50 91 THR A C 1
ATOM 744 O O . THR A 1 91 ? 19.200 10.292 -24.926 1.00 89.50 91 THR A O 1
ATOM 747 N N . ALA A 1 92 ? 18.648 9.328 -26.888 1.00 89.19 92 ALA A N 1
ATOM 748 C CA . ALA A 1 92 ? 17.207 9.480 -26.724 1.00 89.19 92 ALA A CA 1
ATOM 749 C C . ALA A 1 92 ? 16.689 8.691 -25.508 1.00 89.19 92 ALA A C 1
ATOM 751 O O . ALA A 1 92 ? 15.933 9.228 -24.696 1.00 89.19 92 ALA A O 1
ATOM 752 N N . TYR A 1 93 ? 17.164 7.459 -25.304 1.00 91.00 93 TYR A N 1
ATOM 753 C CA . TYR A 1 93 ? 16.761 6.639 -24.159 1.00 91.00 93 TYR A CA 1
ATOM 754 C C . TYR A 1 93 ? 17.248 7.192 -22.812 1.00 91.00 93 TYR A C 1
ATOM 756 O O . TYR A 1 93 ? 16.502 7.191 -21.829 1.00 91.00 93 TYR A O 1
ATOM 764 N N . ILE A 1 94 ? 18.474 7.723 -22.745 1.00 89.06 94 ILE A N 1
ATOM 765 C CA . ILE A 1 94 ? 18.987 8.379 -21.529 1.00 89.06 94 ILE A CA 1
ATOM 766 C C . ILE A 1 94 ? 18.098 9.571 -21.142 1.00 89.06 94 ILE A C 1
ATOM 768 O O . ILE A 1 94 ? 17.786 9.757 -19.958 1.00 89.06 94 ILE A O 1
ATOM 772 N N . ARG A 1 95 ? 17.650 10.355 -22.130 1.00 88.31 95 ARG A N 1
ATOM 773 C CA . ARG A 1 95 ? 16.733 11.478 -21.907 1.00 88.31 95 ARG A CA 1
ATOM 774 C C . ARG A 1 95 ? 15.360 11.001 -21.447 1.00 88.31 95 ARG A C 1
ATOM 776 O O . ARG A 1 95 ? 14.893 11.460 -20.407 1.00 88.31 95 ARG A O 1
ATOM 783 N N . TYR A 1 96 ? 14.768 10.037 -22.151 1.00 88.50 96 TYR A N 1
ATOM 784 C CA . TYR A 1 96 ? 13.491 9.421 -21.784 1.00 88.50 96 TYR A CA 1
ATOM 785 C C . TYR A 1 96 ? 13.498 8.918 -20.334 1.00 88.50 96 TYR A C 1
ATOM 787 O O . TYR A 1 96 ? 12.622 9.257 -19.540 1.00 88.50 96 TYR A O 1
ATOM 795 N N . ARG A 1 97 ? 14.553 8.196 -19.933 1.00 87.44 97 ARG A N 1
ATOM 796 C CA . ARG A 1 97 ? 14.719 7.716 -18.554 1.00 87.44 97 ARG A CA 1
ATOM 797 C C . ARG A 1 97 ? 14.780 8.857 -17.541 1.00 87.44 97 ARG A C 1
ATOM 799 O O . ARG A 1 97 ? 14.225 8.735 -16.450 1.00 87.44 97 ARG A O 1
ATOM 806 N N . SER A 1 98 ? 15.485 9.934 -17.869 1.00 84.88 98 SER A N 1
ATOM 807 C CA . SER A 1 98 ? 15.621 11.097 -16.986 1.00 84.88 98 SER A CA 1
ATOM 808 C C . SER A 1 98 ? 14.279 11.811 -16.806 1.00 84.88 98 SER A C 1
ATOM 810 O O . SER A 1 98 ? 13.890 12.096 -15.675 1.00 84.88 98 SER A O 1
ATOM 812 N N . ASN A 1 99 ? 13.531 11.994 -17.895 1.00 83.94 99 ASN A N 1
ATOM 813 C CA . ASN A 1 99 ? 12.197 12.593 -17.879 1.00 83.94 99 ASN A CA 1
ATOM 814 C C . ASN A 1 99 ? 11.194 11.733 -17.096 1.00 83.94 99 ASN A C 1
ATOM 816 O O . ASN A 1 99 ? 10.479 12.256 -16.244 1.00 83.94 99 ASN A O 1
ATOM 820 N N . ASN A 1 100 ? 11.199 10.411 -17.288 1.00 82.94 100 ASN A N 1
ATOM 821 C CA . ASN A 1 100 ? 10.328 9.506 -16.533 1.00 82.94 100 ASN A CA 1
ATOM 822 C C . ASN A 1 100 ? 10.643 9.487 -15.034 1.00 82.94 100 ASN A C 1
ATOM 824 O O . ASN A 1 100 ? 9.729 9.459 -14.214 1.00 82.94 100 ASN A O 1
ATOM 828 N N . LYS A 1 101 ? 11.923 9.556 -14.646 1.00 81.75 101 LYS A N 1
ATOM 829 C CA . LYS A 1 101 ? 12.293 9.689 -13.227 1.00 81.75 101 LYS A CA 1
ATOM 830 C C . LYS A 1 101 ? 11.761 10.985 -12.615 1.00 81.75 101 LYS A C 1
ATOM 832 O O . LYS A 1 101 ? 11.302 10.968 -11.478 1.00 81.75 101 LYS A O 1
ATOM 837 N N . LEU A 1 102 ? 11.828 12.095 -13.352 1.00 81.19 102 LEU A N 1
ATOM 838 C CA . LEU A 1 102 ? 11.263 13.373 -12.911 1.00 81.19 102 LEU A CA 1
ATOM 839 C C . LEU A 1 102 ? 9.738 13.296 -12.787 1.00 81.19 102 LEU A C 1
ATOM 841 O O . LEU A 1 102 ? 9.188 13.783 -11.803 1.00 81.19 102 LEU A O 1
ATOM 845 N N . TYR A 1 103 ? 9.074 12.643 -13.742 1.00 79.06 103 TYR A N 1
ATOM 846 C CA . TYR A 1 103 ? 7.630 12.430 -13.721 1.00 79.06 103 TYR A CA 1
ATOM 847 C C . TYR A 1 103 ? 7.177 11.620 -12.500 1.00 79.06 103 TYR A C 1
ATOM 849 O O . TYR A 1 103 ? 6.302 12.073 -11.763 1.00 79.06 103 TYR A O 1
ATOM 857 N N . GLU A 1 104 ? 7.792 10.462 -12.239 1.00 81.12 104 GLU A N 1
ATOM 858 C CA . GLU A 1 104 ? 7.433 9.633 -11.079 1.00 81.12 104 GLU A CA 1
ATOM 859 C C . GLU A 1 104 ? 7.700 10.365 -9.761 1.00 81.12 104 GLU A C 1
ATOM 861 O O . GLU A 1 104 ? 6.845 10.365 -8.877 1.00 81.12 104 GLU A O 1
ATOM 866 N N . LYS A 1 105 ? 8.818 11.093 -9.657 1.00 84.31 105 LYS A N 1
ATOM 867 C CA . LYS A 1 105 ? 9.094 11.928 -8.483 1.00 84.31 105 LYS A CA 1
ATOM 868 C C . LYS A 1 105 ? 8.024 13.010 -8.282 1.00 84.31 105 LYS A C 1
ATOM 870 O O . LYS A 1 105 ? 7.510 13.160 -7.179 1.00 84.31 105 LYS A O 1
ATOM 875 N N . GLY A 1 106 ? 7.643 13.729 -9.339 1.00 81.25 106 GLY A N 1
ATOM 876 C CA . GLY A 1 106 ? 6.586 14.744 -9.261 1.00 81.25 106 GLY A CA 1
ATOM 877 C C . GLY A 1 106 ? 5.224 14.150 -8.885 1.00 81.25 106 GLY A C 1
ATOM 878 O O . GLY A 1 106 ? 4.465 14.744 -8.121 1.00 81.25 106 GLY A O 1
ATOM 879 N N . LYS A 1 107 ? 4.921 12.940 -9.363 1.00 84.88 107 LYS A N 1
ATOM 880 C CA . LYS A 1 107 ? 3.712 12.195 -9.000 1.00 84.88 107 LYS A CA 1
ATOM 881 C C . LYS A 1 107 ? 3.710 11.783 -7.526 1.00 84.88 107 LYS A C 1
ATOM 883 O O . LYS A 1 107 ? 2.670 11.888 -6.875 1.00 84.88 107 LYS A O 1
ATOM 888 N N . GLU A 1 108 ? 4.845 11.337 -6.994 1.00 82.25 108 GLU A N 1
ATOM 889 C CA . GLU A 1 108 ? 5.007 11.030 -5.569 1.00 82.25 108 GLU A CA 1
ATOM 890 C C . GLU A 1 108 ? 4.847 12.279 -4.697 1.00 82.25 108 GLU A C 1
ATOM 892 O O . GLU A 1 108 ? 4.117 12.238 -3.707 1.00 82.25 108 GLU A O 1
ATOM 897 N N . GLU A 1 109 ? 5.450 13.402 -5.092 1.00 83.81 109 GLU A N 1
ATOM 898 C CA . GLU A 1 109 ? 5.313 14.688 -4.397 1.00 83.81 109 GLU A CA 1
ATOM 899 C C . GLU A 1 109 ? 3.856 15.176 -4.388 1.00 83.81 109 GLU A C 1
ATOM 901 O O . GLU A 1 109 ? 3.335 15.547 -3.335 1.00 83.81 109 GLU A O 1
ATOM 906 N N . LEU A 1 110 ? 3.154 15.096 -5.524 1.00 81.62 110 LEU A N 1
ATOM 907 C CA . LEU A 1 110 ? 1.726 15.420 -5.605 1.00 81.62 110 LEU A CA 1
ATOM 908 C C . LEU A 1 110 ? 0.876 14.493 -4.734 1.00 81.62 110 LEU A C 1
ATOM 910 O O . LEU A 1 110 ? -0.047 14.952 -4.060 1.00 81.62 110 LEU A O 1
ATOM 914 N N . LYS A 1 111 ? 1.185 13.194 -4.711 1.00 81.69 111 LYS A N 1
ATOM 915 C CA . LYS A 1 111 ? 0.490 12.232 -3.854 1.00 81.69 111 LYS A CA 1
ATOM 916 C C . LYS A 1 111 ? 0.707 12.551 -2.376 1.00 81.69 111 LYS A C 1
ATOM 918 O O . LYS A 1 111 ? -0.260 12.532 -1.625 1.00 81.69 111 LYS A O 1
ATOM 923 N N . ALA A 1 112 ? 1.934 12.871 -1.970 1.00 80.94 112 ALA A N 1
ATOM 924 C CA . ALA A 1 112 ? 2.250 13.260 -0.599 1.00 80.94 112 ALA A CA 1
ATOM 925 C C . ALA A 1 112 ? 1.586 14.589 -0.204 1.00 80.94 112 ALA A C 1
ATOM 927 O O . ALA A 1 112 ? 1.155 14.742 0.934 1.00 80.94 112 ALA A O 1
ATOM 928 N N . PHE A 1 113 ? 1.458 15.535 -1.135 1.00 81.94 113 PHE A N 1
ATOM 929 C CA . PHE A 1 113 ? 0.748 16.791 -0.900 1.00 81.94 113 PHE A CA 1
ATOM 930 C C . PHE A 1 113 ? -0.766 16.585 -0.727 1.00 81.94 113 PHE A C 1
ATOM 932 O O . PHE A 1 113 ? -1.364 17.133 0.196 1.00 81.94 113 PHE A O 1
ATOM 939 N N . LEU A 1 114 ? -1.390 15.782 -1.595 1.00 82.12 114 LEU A N 1
ATOM 940 C CA . LEU A 1 114 ? -2.831 15.501 -1.548 1.00 82.12 114 LEU A CA 1
ATOM 941 C C . LEU A 1 114 ? -3.216 14.541 -0.413 1.00 82.12 114 LEU A C 1
ATOM 943 O O . LEU A 1 114 ? -4.327 14.607 0.109 1.00 82.12 114 LEU A O 1
ATOM 947 N N . MET A 1 115 ? -2.311 13.637 -0.047 1.00 79.50 115 MET A N 1
ATOM 948 C CA . MET A 1 115 ? -2.477 12.651 1.015 1.00 79.50 115 MET A CA 1
ATOM 949 C C . MET A 1 115 ? -1.243 12.703 1.919 1.00 79.50 115 MET A C 1
ATOM 951 O O . MET A 1 115 ? -0.361 11.845 1.787 1.00 79.50 115 MET A O 1
ATOM 955 N N . PRO A 1 116 ? -1.150 13.700 2.821 1.00 70.44 116 PRO A N 1
ATOM 956 C CA . PRO A 1 116 ? -0.039 13.765 3.755 1.00 70.44 116 PRO A CA 1
ATOM 957 C C . PRO A 1 116 ? 0.056 12.430 4.500 1.00 70.44 116 PRO A C 1
ATOM 959 O O . PRO A 1 116 ? -0.982 11.887 4.902 1.00 70.44 116 PRO A O 1
ATOM 962 N N . PRO A 1 117 ? 1.268 11.863 4.646 1.00 63.47 117 PRO A N 1
ATOM 963 C CA . PRO A 1 117 ? 1.439 10.600 5.343 1.00 63.47 117 PRO A CA 1
ATOM 964 C C . PRO A 1 117 ? 0.801 10.732 6.722 1.00 63.47 117 PRO A C 1
ATOM 966 O O . PRO A 1 117 ? 1.066 11.698 7.442 1.00 63.47 117 PRO A O 1
ATOM 969 N N . ALA A 1 118 ? -0.093 9.795 7.048 1.00 63.75 118 ALA A N 1
ATOM 970 C CA . ALA A 1 118 ? -0.759 9.776 8.338 1.00 63.75 118 ALA A CA 1
ATOM 971 C C . ALA A 1 118 ? 0.325 9.817 9.416 1.00 63.75 118 ALA A C 1
ATOM 973 O O . ALA A 1 118 ? 1.172 8.929 9.479 1.00 63.75 118 ALA A O 1
ATOM 974 N N . GLN A 1 119 ? 0.337 10.894 10.199 1.00 64.94 119 GLN A N 1
ATOM 975 C CA . GLN A 1 119 ? 1.318 11.084 11.255 1.00 64.94 119 GLN A CA 1
ATOM 976 C C . GLN A 1 119 ? 1.196 9.889 12.203 1.00 64.94 119 GLN A C 1
ATOM 978 O O . GLN A 1 119 ? 0.141 9.689 12.811 1.00 64.94 119 GLN A O 1
ATOM 983 N N . GLU A 1 120 ? 2.234 9.055 12.285 1.00 64.19 120 GLU A N 1
ATOM 984 C CA . GLU A 1 120 ? 2.245 7.961 13.247 1.00 64.19 120 GLU A CA 1
ATOM 985 C C . GLU A 1 120 ? 2.199 8.579 14.644 1.00 64.19 120 GLU A C 1
ATOM 987 O O . GLU A 1 120 ? 3.146 9.224 15.094 1.00 64.19 120 GLU A O 1
ATOM 992 N N . LEU A 1 121 ? 1.047 8.445 15.302 1.00 69.69 121 LEU A N 1
ATOM 993 C CA . LEU A 1 121 ? 0.839 8.972 16.644 1.00 69.69 121 LEU A CA 1
ATOM 994 C C . LEU A 1 121 ? 1.888 8.370 17.581 1.00 69.69 121 LEU A C 1
ATOM 996 O O . LEU A 1 121 ? 2.067 7.145 17.614 1.00 69.69 121 LEU A O 1
ATOM 1000 N N . THR A 1 122 ? 2.541 9.220 18.371 1.00 80.12 122 THR A N 1
ATOM 1001 C CA . THR A 1 122 ? 3.452 8.762 19.425 1.00 80.12 122 THR A CA 1
ATOM 1002 C C . THR A 1 122 ? 2.689 7.927 20.457 1.00 80.12 122 THR A C 1
ATOM 1004 O O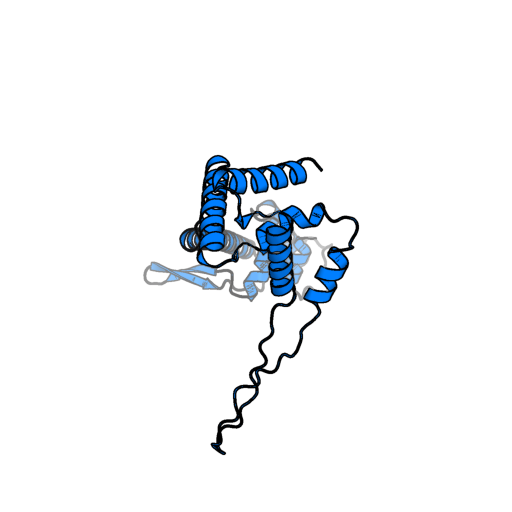 . THR A 1 122 ? 1.466 8.038 20.582 1.00 80.12 122 THR A O 1
ATOM 1007 N N . GLU A 1 123 ? 3.383 7.081 21.222 1.00 79.12 123 GLU A N 1
ATOM 1008 C CA . GLU A 1 123 ? 2.746 6.235 22.248 1.00 79.12 123 GLU A CA 1
ATOM 1009 C C . GLU A 1 123 ? 1.903 7.059 23.231 1.00 79.12 123 GLU A C 1
ATOM 1011 O O . GLU A 1 123 ? 0.736 6.744 23.459 1.00 79.12 123 GLU A O 1
ATOM 1016 N N . ALA A 1 124 ? 2.429 8.200 23.688 1.00 79.31 124 ALA A N 1
ATOM 1017 C CA . ALA A 1 124 ? 1.708 9.128 24.558 1.00 79.31 124 ALA A CA 1
ATOM 1018 C C . ALA A 1 124 ? 0.426 9.691 23.913 1.00 79.31 124 ALA A C 1
ATOM 1020 O O . ALA A 1 124 ? -0.601 9.850 24.575 1.00 79.31 124 ALA A O 1
ATOM 1021 N N . GLN A 1 125 ? 0.446 9.973 22.605 1.00 82.31 125 GLN A N 1
ATOM 1022 C CA . GLN A 1 125 ? -0.742 10.443 21.885 1.00 82.31 125 GLN A CA 1
ATOM 1023 C C . GLN A 1 125 ? -1.788 9.335 21.718 1.00 82.31 125 GLN A C 1
ATOM 1025 O O . GLN A 1 125 ? -2.986 9.606 21.828 1.00 82.31 125 GLN A O 1
ATOM 1030 N N . LYS A 1 126 ? -1.356 8.088 21.497 1.00 82.44 126 LYS A N 1
ATOM 1031 C CA . LYS A 1 126 ? -2.250 6.922 21.438 1.00 82.44 126 LYS A CA 1
ATOM 1032 C C . LYS A 1 126 ? -2.925 6.670 22.785 1.00 82.44 126 LYS A C 1
ATOM 1034 O O . LYS A 1 126 ? -4.127 6.414 22.823 1.00 82.44 126 LYS A O 1
ATOM 1039 N N . GLU A 1 127 ? -2.187 6.780 23.886 1.00 83.94 127 GLU A N 1
ATOM 1040 C CA . GLU A 1 127 ? -2.749 6.658 25.235 1.00 83.94 127 GLU A CA 1
ATOM 1041 C C . GLU A 1 127 ? -3.761 7.765 25.535 1.00 83.94 127 GLU A C 1
ATOM 1043 O O . GLU A 1 127 ? -4.862 7.476 26.007 1.00 83.94 127 GLU A O 1
ATOM 1048 N N . ALA A 1 128 ? -3.442 9.015 25.185 1.00 86.00 128 ALA A N 1
ATOM 1049 C CA . ALA A 1 128 ? -4.356 10.141 25.352 1.00 86.00 128 ALA A CA 1
ATOM 1050 C C . ALA A 1 128 ? -5.650 9.969 24.534 1.00 86.00 128 ALA A C 1
ATOM 1052 O O . ALA A 1 128 ? -6.745 10.213 25.047 1.00 86.00 128 ALA A O 1
ATOM 1053 N N . GLN A 1 129 ? -5.549 9.502 23.284 1.00 86.19 129 GLN A N 1
ATOM 1054 C CA . GLN A 1 129 ? -6.722 9.183 22.465 1.00 86.19 129 GLN A CA 1
ATOM 1055 C C . GLN A 1 129 ? -7.547 8.040 23.058 1.00 86.19 129 GLN A C 1
ATOM 1057 O O . GLN A 1 129 ? -8.771 8.137 23.103 1.00 86.19 129 GLN A O 1
ATOM 1062 N N . ASN A 1 130 ? -6.895 6.987 23.553 1.00 86.81 130 ASN A N 1
ATOM 1063 C CA . ASN A 1 130 ? -7.579 5.861 24.180 1.00 86.81 130 ASN A CA 1
ATOM 1064 C C . ASN A 1 130 ? -8.327 6.286 25.454 1.00 86.81 130 ASN A C 1
ATOM 1066 O O . ASN A 1 130 ? -9.475 5.902 25.656 1.00 86.81 130 ASN A O 1
ATOM 1070 N N . LEU A 1 131 ? -7.711 7.124 26.292 1.00 88.38 131 LEU A N 1
ATOM 1071 C CA . LEU A 1 131 ? -8.371 7.689 27.471 1.00 88.38 131 LEU A CA 1
ATOM 1072 C C . LEU A 1 131 ? -9.583 8.536 27.084 1.00 88.38 131 LEU A C 1
ATOM 1074 O O . LEU A 1 131 ? -10.646 8.393 27.683 1.00 88.38 131 LEU A O 1
ATOM 1078 N N . LYS A 1 132 ? -9.442 9.393 26.066 1.00 90.50 132 LYS A N 1
ATOM 1079 C CA . LYS A 1 132 ? -10.553 10.202 25.555 1.00 90.50 132 LYS A CA 1
ATOM 1080 C C . LYS A 1 132 ? -11.701 9.321 25.054 1.00 90.50 132 LYS A C 1
ATOM 1082 O O . LYS A 1 132 ? -12.846 9.559 25.425 1.00 90.50 132 LYS A O 1
ATOM 1087 N N . PHE A 1 133 ? -11.387 8.278 24.290 1.00 91.25 133 PHE A N 1
ATOM 1088 C CA . PHE A 1 133 ? -12.361 7.302 23.806 1.00 91.25 133 PHE A CA 1
ATOM 1089 C C . PHE A 1 133 ? -13.124 6.627 24.957 1.00 91.25 133 PHE A C 1
ATOM 1091 O O . PHE A 1 133 ? -14.351 6.640 24.962 1.00 91.25 133 PHE A O 1
ATOM 1098 N N . LEU A 1 134 ? -12.426 6.106 25.974 1.00 90.75 134 LEU A N 1
ATOM 1099 C CA . LEU A 1 134 ? -13.074 5.434 27.108 1.00 90.75 134 LEU A CA 1
ATOM 1100 C C . LEU A 1 134 ? -14.015 6.362 27.886 1.00 90.75 134 LEU A C 1
ATOM 1102 O O . LEU A 1 134 ? -15.089 5.923 28.302 1.00 90.75 134 LEU A O 1
ATOM 1106 N N . LYS A 1 135 ? -13.637 7.636 28.047 1.00 90.38 135 LYS A N 1
ATOM 1107 C CA . LYS A 1 135 ? -14.474 8.658 28.692 1.00 90.38 135 LYS A CA 1
ATOM 1108 C C . LYS A 1 135 ? -15.738 8.960 27.897 1.00 90.38 135 LYS A C 1
ATOM 1110 O O . LYS A 1 135 ? -16.829 8.988 28.462 1.00 90.38 135 LYS A O 1
ATOM 1115 N N . GLU A 1 136 ? -15.606 9.165 26.588 1.00 90.69 136 GLU A N 1
ATOM 1116 C CA . GLU A 1 136 ? -16.751 9.430 25.710 1.00 90.69 136 GLU A CA 1
ATOM 1117 C C . GLU A 1 136 ? -17.731 8.248 25.688 1.00 90.69 136 GLU A C 1
ATOM 1119 O O . GLU A 1 136 ? -18.947 8.446 25.744 1.00 90.69 136 GLU A O 1
ATOM 1124 N N . GLU A 1 137 ? -17.218 7.018 25.670 1.00 89.69 137 GLU A N 1
ATOM 1125 C CA . GLU A 1 137 ? -18.049 5.813 25.706 1.00 89.69 137 GLU A CA 1
ATOM 1126 C C . GLU A 1 137 ? -18.743 5.622 27.062 1.00 89.69 137 GLU A C 1
ATOM 1128 O O . GLU A 1 137 ? -19.919 5.258 27.085 1.00 89.69 137 GLU A O 1
ATOM 1133 N N . TYR A 1 138 ? -18.091 5.952 28.183 1.00 89.38 138 TYR A N 1
ATOM 1134 C CA . TYR A 1 138 ? -18.740 5.957 29.500 1.00 89.38 138 TYR A CA 1
ATOM 1135 C C . TYR A 1 138 ? -19.899 6.960 29.561 1.00 89.38 138 TYR A C 1
ATOM 1137 O O . TYR A 1 138 ? -21.008 6.615 29.972 1.00 89.38 138 TYR A O 1
ATOM 1145 N N . GLN A 1 139 ? -19.685 8.190 29.084 1.00 89.12 139 GLN A N 1
ATOM 1146 C CA . GLN A 1 139 ? -20.744 9.203 29.025 1.00 89.12 139 GLN A CA 1
ATOM 1147 C C . GLN A 1 139 ? -21.928 8.736 28.170 1.00 89.12 139 GLN A C 1
ATOM 1149 O O . GLN A 1 139 ? -23.085 8.929 28.547 1.00 89.12 139 GLN A O 1
ATOM 1154 N N . ARG A 1 140 ? -21.661 8.078 27.036 1.00 88.25 140 ARG A N 1
ATOM 1155 C CA . ARG A 1 140 ? -22.709 7.492 26.186 1.00 88.25 140 ARG A CA 1
ATOM 1156 C C . ARG A 1 140 ? -23.448 6.360 26.883 1.00 88.25 140 ARG A C 1
ATOM 1158 O O . ARG A 1 140 ? -24.676 6.343 26.824 1.00 88.25 140 ARG A O 1
ATOM 1165 N N . LEU A 1 141 ? -22.737 5.477 27.579 1.00 88.94 141 LEU A N 1
ATOM 1166 C CA . LEU A 1 141 ? -23.349 4.400 28.349 1.00 88.94 141 LEU A CA 1
ATOM 1167 C C . LEU A 1 141 ? -24.309 4.953 29.413 1.00 88.94 141 LEU A C 1
ATOM 1169 O O . LEU A 1 141 ? -25.417 4.437 29.561 1.00 88.94 141 LEU A O 1
ATOM 1173 N N . GLN A 1 142 ? -23.926 6.032 30.101 1.00 88.12 142 GLN A N 1
ATOM 1174 C CA . GLN A 1 142 ? -24.777 6.679 31.103 1.00 88.12 142 GLN A CA 1
ATOM 1175 C C . GLN A 1 142 ? -25.994 7.382 30.480 1.00 88.12 142 GLN A C 1
ATOM 1177 O O . GLN A 1 142 ? -27.110 7.227 30.971 1.00 88.12 142 GLN A O 1
ATOM 1182 N N . LEU A 1 143 ? -25.806 8.117 29.378 1.00 87.81 143 LEU A N 1
ATOM 1183 C CA . LEU A 1 143 ? -26.871 8.911 28.749 1.00 87.81 143 LEU A CA 1
ATOM 1184 C C . LEU A 1 143 ? -27.841 8.087 27.894 1.00 87.81 143 LEU A C 1
ATOM 1186 O O . LEU A 1 143 ? -29.038 8.360 27.880 1.00 87.81 143 LEU A O 1
ATOM 1190 N N . ARG A 1 144 ? -27.323 7.128 27.123 1.00 83.19 144 ARG A N 1
ATOM 1191 C CA . ARG A 1 144 ? -28.070 6.390 26.091 1.00 83.19 144 ARG A CA 1
ATOM 1192 C C . ARG A 1 144 ? -28.247 4.910 26.412 1.00 83.19 144 ARG A C 1
ATOM 1194 O O . ARG A 1 144 ? -29.048 4.254 25.758 1.00 83.19 144 ARG A O 1
ATOM 1201 N N . GLY A 1 145 ? -27.519 4.385 27.398 1.00 80.69 145 GLY A N 1
ATOM 1202 C CA . GLY A 1 145 ? -27.587 2.978 27.794 1.00 80.69 145 GLY A CA 1
ATOM 1203 C C . GLY A 1 145 ? -26.756 2.023 26.937 1.00 80.69 145 GLY A C 1
ATOM 1204 O O . GLY A 1 145 ? -26.755 0.835 27.233 1.00 80.69 145 GLY A O 1
ATOM 1205 N N . PHE A 1 146 ? -26.033 2.511 25.925 1.00 81.88 146 PHE A N 1
ATOM 1206 C CA . PHE A 1 146 ? -25.199 1.687 25.046 1.00 81.88 146 PHE A CA 1
ATOM 1207 C C . PHE A 1 146 ? -23.876 2.378 24.691 1.00 81.88 146 PHE A C 1
ATOM 1209 O O . PHE A 1 146 ? -23.739 3.598 24.822 1.00 81.88 146 PHE A O 1
ATOM 1216 N N . VAL A 1 147 ? -22.922 1.582 24.207 1.00 85.62 147 VAL A N 1
ATOM 1217 C CA . VAL A 1 147 ? -21.620 2.024 23.688 1.00 85.62 147 VAL A CA 1
ATOM 1218 C C . VAL A 1 147 ? -21.593 1.899 22.161 1.00 85.62 147 VAL A C 1
ATOM 1220 O O . VAL A 1 147 ? -22.184 0.982 21.595 1.00 85.62 147 VAL A O 1
ATOM 1223 N N . LEU A 1 148 ? -20.936 2.835 21.478 1.00 82.88 148 LEU A N 1
ATOM 1224 C CA . LEU A 1 148 ? -20.709 2.799 20.026 1.00 82.88 148 LEU A CA 1
ATOM 1225 C C . LEU A 1 148 ? -19.416 2.047 19.679 1.00 82.88 148 LEU A C 1
ATOM 1227 O O . LEU A 1 148 ? -19.290 1.482 18.596 1.00 82.88 148 LEU A O 1
ATOM 1231 N N . GLY A 1 149 ? -18.473 1.988 20.619 1.00 81.56 149 GLY A N 1
ATOM 1232 C CA . GLY A 1 149 ? -17.210 1.264 20.517 1.00 81.56 149 GLY A CA 1
ATOM 1233 C C . GLY A 1 149 ? -17.314 -0.258 20.643 1.00 81.56 149 GLY A C 1
ATOM 1234 O O . GLY A 1 149 ? -16.315 -0.899 20.965 1.00 81.56 149 GLY A O 1
ATOM 1235 N N . SER A 1 150 ? -18.492 -0.853 20.430 1.00 83.69 150 SER A N 1
ATOM 1236 C CA . SER A 1 150 ? -18.769 -2.274 20.693 1.00 83.69 150 SER A CA 1
ATOM 1237 C C . SER A 1 150 ? -17.808 -3.226 19.983 1.00 83.69 150 SER A C 1
ATOM 1239 O O . SER A 1 150 ? -17.438 -4.253 20.540 1.00 83.69 150 SER A O 1
ATOM 1241 N N . THR A 1 151 ? -17.345 -2.884 18.780 1.00 85.44 151 THR A N 1
ATOM 1242 C CA . THR A 1 151 ? -16.346 -3.683 18.055 1.00 85.44 151 THR A CA 1
ATOM 1243 C C . THR A 1 151 ? -14.994 -3.703 18.764 1.00 85.44 151 THR A C 1
ATOM 1245 O O . THR A 1 151 ? -14.420 -4.776 18.929 1.00 85.44 151 THR A O 1
ATOM 1248 N N . VAL A 1 152 ? -14.529 -2.543 19.237 1.00 86.44 152 VAL A N 1
ATOM 1249 C CA . VAL A 1 152 ? -13.264 -2.388 19.971 1.00 86.44 152 VAL A CA 1
ATOM 1250 C C . VAL A 1 152 ? -13.328 -3.140 21.297 1.00 86.44 152 VAL A C 1
ATOM 1252 O O . VAL A 1 152 ? -12.435 -3.925 21.602 1.00 86.44 152 VAL A O 1
ATOM 1255 N N . PHE A 1 153 ? -14.405 -2.955 22.065 1.00 87.31 153 PHE A N 1
ATOM 1256 C CA . PHE A 1 153 ? -14.593 -3.665 23.331 1.00 87.31 153 PHE A CA 1
ATOM 1257 C C . PHE A 1 153 ? -14.714 -5.176 23.132 1.00 87.31 153 PHE A C 1
ATOM 1259 O O . PHE A 1 153 ? -14.149 -5.943 23.909 1.00 87.31 153 PHE A O 1
ATOM 1266 N N . TYR A 1 154 ? -15.409 -5.616 22.080 1.00 87.25 154 TYR A N 1
ATOM 1267 C CA . TYR A 1 154 ? -15.579 -7.037 21.785 1.00 87.25 154 TYR A CA 1
ATOM 1268 C C . TYR A 1 154 ? -14.235 -7.695 21.478 1.00 87.25 154 TYR A C 1
ATOM 1270 O O . TYR A 1 154 ? -13.927 -8.756 22.022 1.00 87.25 154 TYR A O 1
ATOM 1278 N N . ASP A 1 155 ? -13.409 -7.043 20.660 1.00 85.81 155 ASP A N 1
ATOM 1279 C CA . ASP A 1 155 ? -12.097 -7.568 20.296 1.00 85.81 155 ASP A CA 1
ATOM 1280 C C . ASP A 1 155 ? -11.162 -7.686 21.517 1.00 85.81 155 ASP A C 1
ATOM 1282 O O . ASP A 1 155 ? -10.322 -8.587 21.535 1.00 85.81 155 ASP A O 1
ATOM 1286 N N . LEU A 1 156 ? -11.349 -6.855 22.555 1.00 85.56 156 LEU A N 1
ATOM 1287 C CA . LEU A 1 156 ? -10.605 -6.942 23.820 1.00 85.56 156 LEU A CA 1
ATOM 1288 C C . LEU A 1 156 ? -11.001 -8.148 24.683 1.00 85.56 156 LEU A C 1
ATOM 1290 O O . LEU A 1 156 ? -10.146 -8.708 25.361 1.00 85.56 156 LEU A O 1
ATOM 1294 N N . ILE A 1 157 ? -12.277 -8.548 24.688 1.00 86.50 157 ILE A N 1
ATOM 1295 C CA . ILE A 1 157 ? -12.770 -9.602 25.595 1.00 86.50 157 ILE A CA 1
ATOM 1296 C C . ILE A 1 157 ? -12.965 -10.956 24.921 1.00 86.50 157 ILE A C 1
ATOM 1298 O O . ILE A 1 157 ? -13.043 -11.967 25.617 1.00 86.50 157 ILE A O 1
ATOM 1302 N N . ARG A 1 158 ? -13.049 -11.020 23.587 1.00 83.44 158 ARG A N 1
ATOM 1303 C CA . ARG A 1 158 ? -13.330 -12.275 22.867 1.00 83.44 158 ARG A CA 1
ATOM 1304 C C . ARG A 1 158 ? -12.307 -13.377 23.160 1.00 83.44 158 ARG A C 1
ATOM 1306 O O . ARG A 1 158 ? -12.677 -14.544 23.234 1.00 83.44 158 ARG A O 1
ATOM 1313 N N . SER A 1 159 ? -11.042 -13.021 23.390 1.00 76.69 159 SER A N 1
ATOM 1314 C CA . SER A 1 159 ? -9.962 -13.956 23.746 1.00 76.69 159 SER A CA 1
ATOM 1315 C C . SER A 1 159 ? -10.177 -14.645 25.095 1.00 7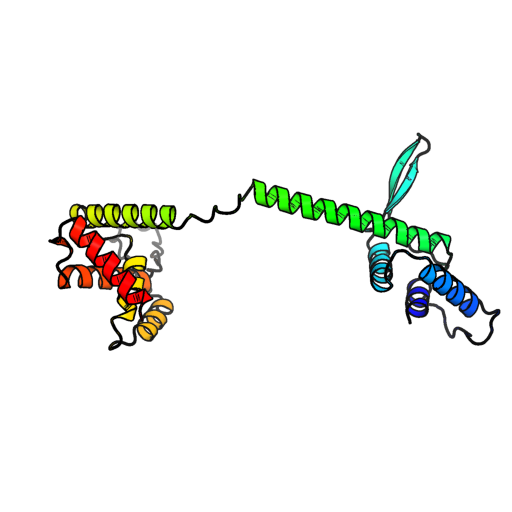6.69 159 SER A C 1
ATOM 1317 O O . SER A 1 159 ? -9.691 -15.759 25.302 1.00 76.69 159 SER A O 1
ATOM 1319 N N . ASN A 1 160 ? -10.937 -14.019 25.998 1.00 78.06 160 ASN A N 1
ATOM 1320 C CA . ASN A 1 160 ? -11.206 -14.546 27.334 1.00 78.06 160 ASN A CA 1
ATOM 1321 C C . ASN A 1 160 ? -12.250 -15.676 27.304 1.00 78.06 160 ASN A C 1
ATOM 1323 O O . ASN A 1 160 ? -12.368 -16.444 28.259 1.00 78.06 160 ASN A O 1
ATOM 1327 N N . TYR A 1 161 ? -12.976 -15.840 26.195 1.00 73.12 161 TYR A N 1
ATOM 1328 C CA . TYR A 1 161 ? -14.028 -16.844 26.040 1.00 73.12 161 TYR A CA 1
ATOM 1329 C C . TYR A 1 161 ? -13.558 -18.034 25.193 1.00 73.12 161 TYR A C 1
ATOM 1331 O O . TYR A 1 161 ? -14.043 -18.262 24.091 1.00 73.12 161 TYR A O 1
ATOM 1339 N N . LYS A 1 162 ? -12.639 -18.844 25.741 1.00 68.38 162 LYS A N 1
ATOM 1340 C CA . LYS A 1 162 ? -12.102 -20.053 25.072 1.00 68.38 162 LYS A CA 1
ATOM 1341 C C . LYS A 1 162 ? -13.098 -21.218 24.973 1.00 68.38 162 LYS A C 1
ATOM 1343 O O . LYS A 1 162 ? -12.908 -22.119 24.164 1.00 68.38 162 LYS A O 1
ATOM 1348 N N . VAL A 1 163 ? -14.145 -21.215 25.801 1.00 68.31 163 VAL A N 1
ATOM 1349 C CA . VAL A 1 163 ? -15.146 -22.300 25.874 1.00 68.31 163 VAL A CA 1
ATOM 1350 C C . VAL A 1 163 ? -16.071 -22.308 24.652 1.00 68.31 163 VAL A C 1
ATOM 1352 O O . VAL A 1 163 ? -16.553 -23.360 24.243 1.00 68.31 163 VAL A O 1
ATOM 1355 N N . ILE A 1 164 ? -16.307 -21.143 24.047 1.00 72.75 164 ILE A N 1
ATOM 1356 C CA . ILE A 1 164 ? -17.134 -20.996 22.849 1.00 72.75 164 ILE A CA 1
ATOM 1357 C C . ILE A 1 164 ? -16.196 -20.750 21.672 1.00 72.75 164 ILE A C 1
ATOM 1359 O O . ILE A 1 164 ? -15.346 -19.866 21.728 1.00 72.75 164 ILE A O 1
ATOM 1363 N N . ASN A 1 165 ? -16.366 -21.494 20.577 1.00 79.81 165 ASN A N 1
ATOM 1364 C CA . ASN A 1 165 ? -15.632 -21.224 19.343 1.00 79.81 165 ASN A CA 1
ATOM 1365 C C . ASN A 1 165 ? -16.199 -19.963 18.662 1.00 79.81 165 ASN A C 1
ATOM 1367 O O . ASN A 1 165 ? -16.955 -20.046 17.692 1.00 79.81 165 ASN A O 1
ATOM 1371 N N . LEU A 1 166 ? -15.849 -18.787 19.191 1.00 82.38 166 LEU A N 1
ATOM 1372 C CA . LEU A 1 166 ? -16.279 -17.494 18.655 1.00 82.38 166 LEU A CA 1
ATOM 1373 C C . LEU A 1 166 ? -15.828 -17.307 17.203 1.00 82.38 166 LEU A C 1
ATOM 1375 O O . LEU A 1 166 ? -16.565 -16.728 16.416 1.00 82.38 166 LEU A O 1
ATOM 1379 N N . ALA A 1 167 ? -14.691 -17.884 16.805 1.00 81.88 167 ALA A N 1
ATOM 1380 C CA . ALA A 1 167 ? -14.229 -17.834 15.420 1.00 81.88 167 ALA A CA 1
ATOM 1381 C C . ALA A 1 167 ? -15.200 -18.526 14.445 1.00 81.88 167 ALA A C 1
ATOM 1383 O O . ALA A 1 167 ? -15.381 -18.060 13.319 1.00 81.88 167 ALA A O 1
ATOM 1384 N N . PHE A 1 168 ? -15.847 -19.623 14.855 1.00 83.75 168 PHE A N 1
ATOM 1385 C CA . PHE A 1 168 ? -16.908 -20.248 14.061 1.00 83.75 168 PHE A CA 1
ATOM 1386 C C . PHE A 1 168 ? -18.138 -19.336 13.954 1.00 83.75 168 PHE A C 1
ATOM 1388 O O . PHE A 1 168 ? -18.648 -19.133 12.853 1.00 83.75 168 PHE A O 1
ATOM 1395 N N . VAL A 1 169 ? -18.579 -18.751 15.073 1.00 84.12 169 VAL A N 1
ATOM 1396 C CA . VAL A 1 169 ? -19.746 -17.852 15.120 1.00 84.12 169 VAL A CA 1
ATOM 1397 C C . VAL A 1 169 ? -19.524 -16.613 14.249 1.00 84.12 169 VAL A C 1
ATOM 1399 O O . VAL A 1 169 ? -20.371 -16.288 13.421 1.00 84.12 169 VAL A O 1
ATOM 1402 N N . GLU A 1 170 ? -18.358 -15.975 14.363 1.00 85.06 170 GLU A N 1
ATOM 1403 C CA . GLU A 1 170 ? -17.968 -14.820 13.551 1.00 85.06 170 GLU A CA 1
ATOM 1404 C C . GLU A 1 170 ? -17.988 -15.158 12.055 1.00 85.06 170 GLU A C 1
ATOM 1406 O O . GLU A 1 170 ? -18.596 -14.435 11.265 1.00 85.06 170 GLU A O 1
ATOM 1411 N N . LYS A 1 171 ? -17.386 -16.290 11.656 1.00 85.44 171 LYS A N 1
ATOM 1412 C CA . LYS A 1 171 ? -17.381 -16.743 10.254 1.00 85.44 171 LYS A CA 1
ATOM 1413 C C . LYS A 1 171 ? -18.780 -17.061 9.738 1.00 85.44 171 LYS A C 1
ATOM 1415 O O . LYS A 1 171 ? -19.069 -16.789 8.574 1.00 85.44 171 LYS A O 1
ATOM 1420 N N . PHE A 1 172 ? -19.638 -17.645 10.568 1.00 85.19 172 PHE A N 1
ATOM 1421 C CA . PHE A 1 172 ? -21.020 -17.914 10.191 1.00 85.19 172 PHE A CA 1
ATOM 1422 C C . PHE A 1 172 ? -21.780 -16.604 9.954 1.00 85.19 172 PHE A C 1
ATOM 1424 O O . PHE A 1 172 ? -22.366 -16.422 8.890 1.00 85.19 172 PHE A O 1
ATOM 1431 N N . MET A 1 173 ? -21.702 -15.660 10.894 1.00 84.75 173 MET A N 1
ATOM 1432 C CA . MET A 1 173 ? -22.417 -14.382 10.810 1.00 84.75 173 MET A CA 1
ATOM 1433 C C . MET A 1 173 ? -21.907 -13.469 9.696 1.00 84.75 173 MET A C 1
ATOM 1435 O O . MET A 1 173 ? -22.702 -12.764 9.087 1.00 84.75 173 MET A O 1
ATOM 1439 N N . LEU A 1 174 ? -20.614 -13.526 9.371 1.00 83.12 174 LEU A N 1
ATOM 1440 C CA . LEU A 1 174 ? -20.044 -12.810 8.228 1.00 83.12 174 LEU A CA 1
ATOM 1441 C C . LEU A 1 174 ? -20.654 -13.273 6.890 1.00 83.12 174 LEU A C 1
ATOM 1443 O O . LEU A 1 174 ? -20.838 -12.482 5.966 1.00 83.12 174 LEU A O 1
ATOM 1447 N N . ASN A 1 175 ? -20.964 -14.567 6.785 1.00 81.44 175 ASN A N 1
ATOM 1448 C CA . ASN A 1 175 ? -21.539 -15.168 5.582 1.00 81.44 175 ASN A CA 1
ATOM 1449 C C . ASN A 1 175 ? -23.074 -15.148 5.581 1.00 81.44 175 ASN A C 1
ATOM 1451 O O . ASN A 1 175 ? -23.691 -15.299 4.525 1.00 81.44 175 ASN A O 1
ATOM 1455 N N . PHE A 1 176 ? -23.694 -14.946 6.743 1.00 77.69 176 PHE A N 1
ATOM 1456 C CA . PHE A 1 176 ? -25.137 -14.893 6.894 1.00 77.69 176 PHE A CA 1
ATOM 1457 C C . PHE A 1 176 ? -25.668 -13.507 6.512 1.00 77.69 176 PHE A C 1
ATOM 1459 O O . PHE A 1 176 ? -25.463 -12.519 7.213 1.00 77.69 176 PHE A O 1
ATOM 1466 N N . LYS A 1 177 ? -26.373 -13.436 5.380 1.00 71.62 177 LYS A N 1
ATOM 1467 C CA . LYS A 1 177 ? -27.015 -12.216 4.874 1.00 71.62 177 LYS A CA 1
ATOM 1468 C C . LYS A 1 177 ? -28.530 -12.369 4.996 1.00 71.62 177 LYS A C 1
ATOM 1470 O O . LYS A 1 177 ? -29.151 -12.826 4.039 1.00 71.62 177 LYS A O 1
ATOM 1475 N N . PRO A 1 178 ? -29.129 -12.055 6.155 1.00 68.06 178 PRO A N 1
ATOM 1476 C CA . PRO A 1 178 ? -30.565 -12.166 6.308 1.00 68.06 178 PRO A CA 1
ATOM 1477 C C . PRO A 1 178 ? -31.246 -11.136 5.413 1.00 68.06 178 PRO A C 1
ATOM 1479 O O . PRO A 1 178 ? -30.929 -9.945 5.443 1.00 68.06 178 PRO A O 1
ATOM 1482 N N . GLU A 1 179 ? -32.206 -11.606 4.631 1.00 62.75 179 GLU A N 1
ATOM 1483 C CA . GLU A 1 179 ? -33.155 -10.750 3.937 1.00 62.75 179 GLU A CA 1
ATOM 1484 C C . GLU A 1 179 ? -34.214 -10.326 4.957 1.00 62.75 179 GLU A C 1
ATOM 1486 O O . GLU A 1 179 ? -35.147 -11.068 5.258 1.00 62.75 179 GLU A O 1
ATOM 1491 N N . VAL A 1 180 ? -34.023 -9.157 5.571 1.00 61.22 180 VAL A N 1
ATOM 1492 C CA . VAL A 1 180 ? -35.022 -8.576 6.474 1.00 61.22 180 VAL A CA 1
ATOM 1493 C C . VAL A 1 180 ? -35.929 -7.674 5.648 1.00 61.22 180 VAL A C 1
ATOM 1495 O O . VAL A 1 180 ? -35.465 -6.722 5.020 1.00 61.22 180 VAL A O 1
ATOM 1498 N N . PHE A 1 181 ? -37.222 -7.986 5.642 1.00 55.19 181 PHE A N 1
ATOM 1499 C CA . PHE A 1 181 ? -38.247 -7.133 5.056 1.00 55.19 181 PHE A CA 1
ATOM 1500 C C . PHE A 1 181 ? -38.713 -6.131 6.111 1.00 55.19 181 PHE A C 1
ATOM 1502 O O . PHE A 1 181 ? -39.198 -6.529 7.169 1.00 55.19 181 PHE A O 1
ATOM 1509 N N . GLU A 1 182 ? -38.570 -4.837 5.833 1.00 53.38 182 GLU A N 1
ATOM 1510 C CA . GLU A 1 182 ? -39.254 -3.801 6.606 1.00 53.38 182 GLU A CA 1
ATOM 1511 C C . GLU A 1 182 ? -40.732 -3.829 6.190 1.00 53.38 182 GLU A C 1
ATOM 1513 O O . GLU A 1 182 ? -41.077 -3.504 5.051 1.00 53.38 182 GLU A O 1
ATOM 1518 N N . ASP A 1 183 ? -41.611 -4.301 7.077 1.00 48.59 183 ASP A N 1
ATOM 1519 C CA . ASP A 1 183 ? -43.055 -4.149 6.899 1.00 48.59 183 ASP A CA 1
ATOM 1520 C C . ASP A 1 183 ? -43.435 -2.714 7.282 1.00 48.59 183 ASP A C 1
ATOM 1522 O O . ASP A 1 183 ? -43.981 -2.441 8.354 1.00 48.59 183 ASP A O 1
ATOM 1526 N N . ASP A 1 184 ? -43.133 -1.775 6.387 1.00 47.00 184 ASP A N 1
ATOM 1527 C CA . ASP A 1 184 ? -43.708 -0.443 6.472 1.00 47.00 184 ASP A CA 1
ATOM 1528 C C . ASP A 1 184 ? -45.211 -0.543 6.196 1.00 47.00 184 ASP A C 1
ATOM 1530 O O . ASP A 1 184 ? -45.668 -1.065 5.175 1.00 47.00 184 ASP A O 1
ATOM 1534 N N . LYS A 1 185 ? -45.980 -0.081 7.185 1.00 46.41 185 LYS A N 1
ATOM 1535 C CA . LYS A 1 185 ? -47.441 0.041 7.213 1.00 46.41 185 LYS A CA 1
ATOM 1536 C C . LYS A 1 185 ? -48.017 0.258 5.809 1.00 46.41 185 LYS A C 1
ATOM 1538 O O . LYS A 1 185 ? -47.714 1.263 5.175 1.00 46.41 185 LYS A O 1
ATOM 1543 N N . ARG A 1 186 ? -48.883 -0.666 5.366 1.00 39.34 186 ARG A N 1
ATOM 1544 C CA . ARG A 1 186 ? -49.659 -0.591 4.113 1.00 39.34 186 ARG A CA 1
ATOM 1545 C C . ARG A 1 186 ? -50.179 0.836 3.881 1.00 39.34 186 ARG A C 1
ATOM 1547 O O . ARG A 1 186 ? -51.159 1.233 4.512 1.00 39.34 186 ARG A O 1
ATOM 1554 N N . SER A 1 187 ? -49.557 1.588 2.975 1.00 42.59 187 SER A N 1
ATOM 1555 C CA . SER A 1 187 ? -50.192 2.766 2.393 1.00 42.59 187 SER A CA 1
ATOM 1556 C C . SER A 1 187 ? -51.267 2.279 1.419 1.00 42.59 187 SER A C 1
ATOM 1558 O O . SER A 1 187 ? -51.070 1.327 0.667 1.00 42.59 187 SER A O 1
ATOM 1560 N N . VAL A 1 188 ? -52.449 2.887 1.482 1.00 44.50 188 VAL A N 1
ATOM 1561 C CA . VAL A 1 188 ? -53.638 2.487 0.705 1.00 44.50 188 VAL A CA 1
ATOM 1562 C C . VAL A 1 188 ? -53.636 3.138 -0.692 1.00 44.50 188 VAL A C 1
ATOM 1564 O O . VAL A 1 188 ? -54.648 3.164 -1.381 1.00 44.50 188 VAL A O 1
ATOM 1567 N N . GLU A 1 189 ? -52.499 3.667 -1.147 1.00 41.44 189 GLU A N 1
ATOM 1568 C CA . GLU A 1 189 ? -52.394 4.342 -2.440 1.00 41.44 189 GLU A CA 1
ATOM 1569 C C . GLU A 1 189 ? -51.805 3.406 -3.498 1.00 41.44 189 GLU A C 1
ATOM 1571 O O . GLU A 1 189 ? -50.643 3.006 -3.460 1.00 41.44 189 GLU A O 1
ATOM 1576 N N . PHE A 1 190 ? -52.654 3.064 -4.466 1.00 44.03 190 PHE A N 1
ATOM 1577 C CA . PHE A 1 190 ? -52.493 2.026 -5.489 1.00 44.03 190 PHE A CA 1
ATOM 1578 C C . PHE A 1 190 ? -51.389 2.294 -6.543 1.00 44.03 190 PHE A C 1
ATOM 1580 O O . PHE A 1 190 ? -51.362 1.631 -7.578 1.00 44.03 190 PHE A O 1
ATOM 1587 N N . HIS A 1 191 ? -50.476 3.249 -6.319 1.00 40.03 191 HIS A N 1
ATOM 1588 C CA . HIS A 1 191 ? -49.527 3.716 -7.346 1.00 40.03 191 HIS A CA 1
ATOM 1589 C C . HIS A 1 191 ? -48.045 3.744 -6.965 1.00 40.03 191 HIS A C 1
ATOM 1591 O O . HIS A 1 191 ? -47.225 4.178 -7.770 1.00 40.03 191 HIS A O 1
ATOM 1597 N N . LEU A 1 192 ? -47.652 3.190 -5.822 1.00 42.50 192 LEU A N 1
ATOM 1598 C CA . LEU A 1 192 ? -46.245 2.896 -5.565 1.00 42.50 192 LEU A CA 1
ATOM 1599 C C . LEU A 1 192 ? -46.103 1.391 -5.403 1.00 42.50 192 LEU A C 1
ATOM 1601 O O . LEU A 1 192 ? -46.454 0.829 -4.368 1.00 42.50 192 LEU A O 1
ATOM 1605 N N . ALA A 1 193 ? -45.583 0.731 -6.439 1.00 41.22 193 ALA A N 1
ATOM 1606 C CA . ALA A 1 193 ? -44.946 -0.565 -6.279 1.00 41.22 193 ALA A CA 1
ATOM 1607 C C . ALA A 1 193 ? -43.802 -0.374 -5.271 1.00 41.22 193 ALA A C 1
ATOM 1609 O O . ALA A 1 193 ? -42.687 -0.008 -5.632 1.00 41.22 193 ALA A O 1
ATOM 1610 N N . SER A 1 194 ? -44.126 -0.529 -3.987 1.00 43.88 194 SER A N 1
ATOM 1611 C CA . SER A 1 194 ? -43.190 -0.517 -2.875 1.00 43.88 194 SER A CA 1
ATOM 1612 C C . SER A 1 194 ? -42.291 -1.733 -3.051 1.00 43.88 194 SER A C 1
ATOM 1614 O O . SER A 1 194 ? -42.582 -2.842 -2.600 1.00 43.88 194 SER A O 1
ATOM 1616 N N . SER A 1 195 ? -41.213 -1.551 -3.810 1.00 45.97 195 SER A N 1
ATOM 1617 C CA . SER A 1 195 ? -40.083 -2.460 -3.789 1.00 45.97 195 SER A CA 1
ATOM 1618 C C . SER A 1 195 ? -39.559 -2.438 -2.359 1.00 45.97 195 SER A C 1
ATOM 1620 O O . SER A 1 195 ? -38.873 -1.489 -1.971 1.00 45.97 195 SER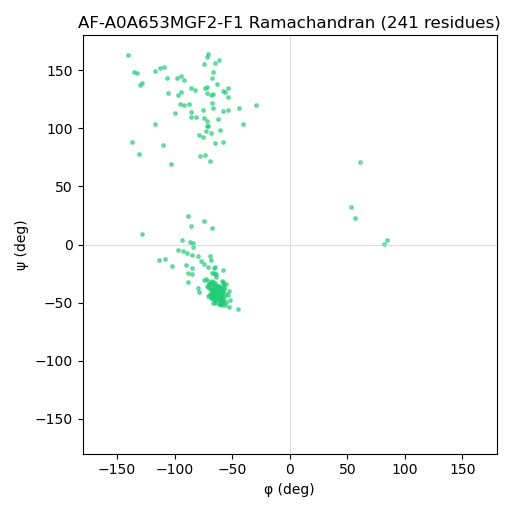 A O 1
ATOM 1622 N N . LYS A 1 196 ? -39.949 -3.444 -1.567 1.00 51.72 196 LYS A N 1
ATOM 1623 C CA . LYS A 1 196 ? -39.469 -3.648 -0.199 1.00 51.72 196 LYS A CA 1
ATOM 1624 C C . LYS A 1 196 ? -37.956 -3.439 -0.189 1.00 51.72 196 LYS A C 1
ATOM 1626 O O . LYS A 1 196 ? -37.223 -4.135 -0.895 1.00 51.72 196 LYS A O 1
ATOM 1631 N N . LYS A 1 197 ? -37.492 -2.439 0.555 1.00 49.75 197 LYS A N 1
ATOM 1632 C CA . LYS A 1 197 ? -36.074 -2.095 0.611 1.00 49.75 197 LYS A CA 1
ATOM 1633 C C . LYS A 1 197 ? -35.367 -3.198 1.394 1.00 49.75 197 LYS A C 1
ATOM 1635 O O . LYS A 1 197 ? -35.519 -3.293 2.605 1.00 49.75 197 LYS A O 1
ATOM 1640 N N . ILE A 1 198 ? -34.620 -4.057 0.705 1.00 52.94 198 ILE A N 1
ATOM 1641 C CA . ILE A 1 198 ? -33.779 -5.058 1.368 1.00 52.94 198 ILE A CA 1
ATOM 1642 C C . ILE A 1 198 ? -32.606 -4.306 1.996 1.00 52.94 198 ILE A C 1
ATOM 1644 O O . ILE A 1 198 ? -31.664 -3.907 1.306 1.00 52.94 198 ILE A O 1
ATOM 1648 N N . ILE A 1 199 ? -32.662 -4.088 3.307 1.00 57.28 199 ILE A N 1
ATOM 1649 C CA . ILE A 1 199 ? -31.520 -3.577 4.061 1.00 57.28 199 ILE A CA 1
ATOM 1650 C C . ILE A 1 199 ? -30.672 -4.785 4.443 1.00 57.28 199 ILE A C 1
ATOM 1652 O O . ILE A 1 199 ? -31.085 -5.637 5.228 1.00 57.28 199 ILE A O 1
ATOM 1656 N N . LYS A 1 200 ? -29.460 -4.867 3.887 1.00 61.31 200 LYS A N 1
ATOM 1657 C CA . LYS A 1 200 ? -28.451 -5.819 4.360 1.00 61.31 200 LYS A CA 1
ATOM 1658 C C . LYS A 1 200 ? -28.013 -5.375 5.754 1.00 61.31 200 LYS A C 1
ATOM 1660 O O . LYS A 1 200 ? -27.173 -4.488 5.876 1.00 61.31 200 LYS A O 1
ATOM 1665 N N . LYS A 1 201 ? -28.612 -5.949 6.797 1.00 68.62 201 LYS A N 1
ATOM 1666 C CA . LYS A 1 201 ? -28.180 -5.710 8.176 1.00 68.62 201 LYS A CA 1
ATOM 1667 C C . LYS A 1 201 ? -26.850 -6.424 8.402 1.00 68.62 201 LYS A C 1
ATOM 1669 O O . LYS A 1 201 ? -26.724 -7.604 8.081 1.00 68.62 201 LYS A O 1
ATOM 1674 N N . ASP A 1 202 ? -25.872 -5.713 8.953 1.00 79.62 202 ASP A N 1
ATOM 1675 C CA . ASP A 1 202 ? -24.625 -6.326 9.398 1.00 79.62 202 ASP A CA 1
ATOM 1676 C C . ASP A 1 202 ? -24.901 -7.133 10.677 1.00 79.62 202 ASP A C 1
ATOM 1678 O O . ASP A 1 202 ? -25.026 -6.594 11.779 1.00 79.62 202 ASP A O 1
ATOM 1682 N N . VAL A 1 203 ? -25.089 -8.441 10.504 1.00 84.44 203 VAL A N 1
ATOM 1683 C CA . VAL A 1 203 ? -25.420 -9.366 11.597 1.00 84.44 203 VAL A CA 1
ATOM 1684 C C . VAL A 1 203 ? -24.252 -9.525 12.557 1.00 84.44 203 VAL A C 1
ATOM 1686 O O . VAL A 1 203 ? -24.468 -9.678 13.758 1.00 84.44 203 VAL A O 1
ATOM 1689 N N . LEU A 1 204 ? -23.023 -9.459 12.043 1.00 86.38 204 LEU A N 1
ATOM 1690 C CA . LEU A 1 204 ? -21.831 -9.553 12.870 1.00 86.38 204 LEU A CA 1
ATOM 1691 C C . LEU A 1 204 ? -21.728 -8.336 13.788 1.00 86.38 204 LEU A C 1
ATOM 1693 O O . LEU A 1 204 ? -21.458 -8.495 14.978 1.00 86.38 204 LEU A O 1
ATOM 1697 N N . LEU A 1 205 ? -21.987 -7.138 13.261 1.00 86.75 205 LEU A N 1
ATOM 1698 C CA . LEU A 1 205 ? -22.032 -5.927 14.074 1.00 86.75 205 LEU A CA 1
ATOM 1699 C C . LEU A 1 205 ? -23.107 -6.029 15.163 1.00 86.75 205 LEU A C 1
ATOM 1701 O O . LEU A 1 205 ? -22.794 -5.838 16.335 1.00 86.75 205 LEU A O 1
ATOM 1705 N N . ALA A 1 206 ? -24.330 -6.420 14.797 1.00 85.62 206 ALA A N 1
ATOM 1706 C CA . ALA A 1 206 ? -25.428 -6.571 15.753 1.00 85.62 206 ALA A CA 1
ATOM 1707 C C . ALA A 1 206 ? -25.117 -7.604 16.853 1.00 85.62 206 ALA A C 1
ATOM 1709 O O . ALA A 1 206 ? -25.474 -7.414 18.014 1.00 85.62 206 ALA A O 1
ATOM 1710 N N . PHE A 1 207 ? -24.425 -8.693 16.508 1.00 88.25 207 PHE A N 1
ATOM 1711 C CA . PHE A 1 207 ? -23.947 -9.661 17.491 1.00 88.25 207 PHE A CA 1
ATOM 1712 C C . PHE A 1 207 ? -22.906 -9.063 18.435 1.00 88.25 207 PHE A C 1
ATOM 1714 O O . PHE A 1 207 ? -23.018 -9.255 19.643 1.00 88.25 207 PHE A O 1
ATOM 1721 N N . LYS A 1 208 ? -21.916 -8.326 17.913 1.00 89.06 208 LYS A N 1
ATOM 1722 C CA . LYS A 1 208 ? -20.898 -7.664 18.743 1.00 89.06 208 LYS A CA 1
ATOM 1723 C C . LYS A 1 208 ? -21.532 -6.652 19.701 1.00 89.06 208 LYS A C 1
ATOM 1725 O O . LYS A 1 208 ? -21.169 -6.628 20.872 1.00 89.06 208 LYS A O 1
ATOM 1730 N N . GLU A 1 209 ? -22.498 -5.867 19.229 1.00 87.50 209 GLU A N 1
ATOM 1731 C CA . GLU A 1 209 ? -23.273 -4.932 20.056 1.00 87.50 209 GLU A CA 1
ATOM 1732 C C . GLU A 1 209 ? -24.007 -5.657 21.190 1.00 87.50 209 GLU A C 1
ATOM 1734 O O . GLU A 1 209 ? -23.806 -5.322 22.357 1.00 87.50 209 GLU A O 1
ATOM 1739 N N . LEU A 1 210 ? -24.770 -6.707 20.866 1.00 88.44 210 LEU A N 1
ATOM 1740 C CA . LEU A 1 210 ? -25.502 -7.499 21.858 1.00 88.44 210 LEU A CA 1
ATOM 1741 C C . LEU A 1 210 ? -24.557 -8.175 22.863 1.00 88.44 210 LEU A C 1
ATOM 1743 O O . LEU A 1 210 ? -24.841 -8.234 24.058 1.00 88.44 210 LEU A O 1
ATOM 1747 N N . PHE A 1 211 ? -23.423 -8.693 22.390 1.00 89.12 211 PHE A N 1
ATOM 1748 C CA . PHE A 1 211 ? -22.432 -9.339 23.243 1.00 89.12 211 PHE A CA 1
ATOM 1749 C C . PHE A 1 211 ? -21.883 -8.358 24.282 1.00 89.12 211 PHE A C 1
ATOM 1751 O O . PHE A 1 211 ? -21.808 -8.691 25.466 1.00 89.12 211 PHE A O 1
ATOM 1758 N N . ILE A 1 212 ? -21.529 -7.144 23.852 1.00 90.38 212 ILE A N 1
ATOM 1759 C CA . ILE A 1 212 ? -21.025 -6.102 24.748 1.00 90.38 212 ILE A CA 1
ATOM 1760 C C . ILE A 1 212 ? -22.098 -5.609 25.707 1.00 90.38 212 ILE A C 1
ATOM 1762 O O . ILE A 1 212 ? -21.813 -5.465 26.893 1.00 90.38 212 ILE A O 1
ATOM 1766 N N . GLU A 1 213 ? -23.329 -5.420 25.243 1.00 89.69 213 GLU A N 1
ATOM 1767 C CA . GLU A 1 213 ? -24.453 -5.068 26.110 1.00 89.69 213 GLU A CA 1
ATOM 1768 C C . GLU A 1 213 ? -24.616 -6.094 27.243 1.00 89.69 213 GLU A C 1
ATOM 1770 O O . GLU A 1 213 ? -24.621 -5.734 28.422 1.00 89.69 213 GLU A O 1
ATOM 1775 N N . LYS A 1 214 ? -24.628 -7.392 26.912 1.00 89.62 214 LYS A N 1
ATOM 1776 C CA . LYS A 1 214 ? -24.728 -8.464 27.916 1.00 89.62 214 LYS A CA 1
ATOM 1777 C C . LYS A 1 214 ? -23.508 -8.569 28.816 1.00 89.62 214 LYS A C 1
ATOM 1779 O O . LYS A 1 214 ? -23.652 -8.906 29.993 1.00 89.62 214 LYS A O 1
ATOM 1784 N N . TYR A 1 215 ? -22.321 -8.256 28.308 1.00 88.88 215 TYR A N 1
ATOM 1785 C CA . TYR A 1 215 ? -21.124 -8.171 29.135 1.00 88.88 215 TYR A CA 1
ATOM 1786 C C . TYR A 1 215 ? -21.223 -7.032 30.159 1.00 88.88 215 TYR A C 1
ATOM 1788 O O . TYR A 1 215 ? -21.000 -7.264 31.346 1.00 88.88 215 TYR A O 1
ATOM 1796 N N . ILE A 1 216 ? -21.625 -5.835 29.720 1.00 89.00 216 ILE A N 1
ATOM 1797 C CA . ILE A 1 216 ? -21.820 -4.653 30.571 1.00 89.00 216 ILE A CA 1
ATOM 1798 C C . ILE A 1 216 ? -22.866 -4.927 31.655 1.00 89.00 216 ILE A C 1
ATOM 1800 O O . ILE A 1 216 ? -22.631 -4.597 32.818 1.00 89.00 216 ILE A O 1
ATOM 1804 N N . GLU A 1 217 ? -23.992 -5.549 31.295 1.00 88.94 217 GLU A N 1
ATOM 1805 C CA . GLU A 1 217 ? -25.035 -5.949 32.246 1.00 88.94 217 GLU A CA 1
ATOM 1806 C C . GLU A 1 217 ? -24.490 -6.934 33.291 1.00 88.94 217 GLU A C 1
ATOM 1808 O O . GLU A 1 217 ? -24.638 -6.713 34.494 1.00 88.94 217 GLU A O 1
ATOM 1813 N N . LYS A 1 218 ? -23.821 -8.006 32.844 1.00 89.19 218 LYS A N 1
ATOM 1814 C CA . LYS A 1 218 ? -23.297 -9.061 33.724 1.00 89.19 218 LYS A CA 1
ATOM 1815 C C . LYS A 1 218 ? -22.215 -8.547 34.673 1.00 89.19 218 LYS A C 1
ATOM 1817 O O . LYS A 1 218 ? -22.206 -8.927 35.840 1.00 89.19 218 LYS A O 1
ATOM 1822 N N . ALA A 1 219 ? -21.303 -7.716 34.174 1.00 86.94 219 ALA A N 1
ATOM 1823 C CA . ALA A 1 219 ? -20.226 -7.123 34.961 1.00 86.94 219 ALA A CA 1
ATOM 1824 C C . ALA A 1 219 ? -20.667 -5.856 35.720 1.00 86.94 219 ALA A C 1
ATOM 1826 O O . ALA A 1 219 ? -19.854 -5.247 36.407 1.00 86.94 219 ALA A O 1
ATOM 1827 N N . GLN A 1 220 ? -21.945 -5.466 35.612 1.00 87.94 220 GLN A N 1
ATOM 1828 C CA . GLN A 1 220 ? -22.526 -4.284 36.252 1.00 87.94 220 GLN A CA 1
ATOM 1829 C C . GLN A 1 220 ? -21.749 -2.988 35.968 1.00 87.94 220 GLN A C 1
ATOM 1831 O O . GLN A 1 220 ? -21.734 -2.068 36.786 1.00 87.94 220 GLN A O 1
ATOM 1836 N N . LEU A 1 221 ? -21.140 -2.879 34.781 1.00 86.81 221 LEU A N 1
ATOM 1837 C CA . LEU A 1 221 ? -20.226 -1.778 34.453 1.00 86.81 221 LEU A CA 1
ATOM 1838 C C . LEU A 1 221 ? -20.924 -0.413 34.409 1.00 86.81 221 LEU A C 1
ATOM 1840 O O . LEU A 1 221 ? -20.282 0.619 34.560 1.00 86.81 221 LEU A O 1
ATOM 1844 N N . LYS A 1 222 ? -22.249 -0.398 34.242 1.00 86.19 222 LYS A N 1
ATOM 1845 C CA . LYS A 1 222 ? -23.061 0.824 34.300 1.00 86.19 222 LYS A CA 1
ATOM 1846 C C . LYS A 1 222 ? -23.083 1.466 35.694 1.00 86.19 222 LYS A C 1
ATOM 1848 O O . LYS A 1 222 ? -23.303 2.668 35.797 1.00 86.19 222 LYS A O 1
ATOM 1853 N N . ASN A 1 223 ? -22.855 0.679 36.746 1.00 88.88 223 ASN A N 1
ATOM 1854 C CA . ASN A 1 223 ? -22.874 1.147 38.134 1.00 88.88 223 ASN A CA 1
ATOM 1855 C C . ASN A 1 223 ? -21.501 1.642 38.610 1.00 88.88 223 ASN A C 1
ATOM 1857 O O . ASN A 1 223 ? -21.389 2.153 39.723 1.00 88.88 223 ASN A O 1
ATOM 1861 N N . LEU A 1 224 ? -20.461 1.450 37.798 1.00 88.44 224 LEU A N 1
ATOM 1862 C CA . LEU A 1 224 ? -19.104 1.866 38.114 1.00 88.44 224 LEU A CA 1
ATOM 1863 C C . LEU A 1 224 ? -18.941 3.378 37.974 1.00 88.44 224 LEU A C 1
ATOM 1865 O O . LEU A 1 224 ? -19.655 4.022 37.205 1.00 88.44 224 LEU A O 1
ATOM 1869 N N . SER A 1 225 ? -17.964 3.932 38.690 1.00 91.00 225 SER A N 1
ATOM 1870 C CA . SER A 1 225 ? -17.510 5.300 38.447 1.00 91.00 225 SER A CA 1
ATOM 1871 C C . SER A 1 225 ? -16.739 5.395 37.121 1.00 91.00 225 SER A C 1
ATOM 1873 O O . SER A 1 225 ? -16.286 4.387 36.576 1.00 91.00 225 SER A O 1
ATOM 1875 N N . GLU A 1 226 ? -16.546 6.612 36.596 1.00 89.81 226 GLU A N 1
ATOM 1876 C CA . GLU A 1 226 ? -15.753 6.816 35.370 1.00 89.81 226 GLU A CA 1
ATOM 1877 C C . GLU A 1 226 ? -14.323 6.266 35.521 1.00 89.81 226 GLU A C 1
ATOM 1879 O O . GLU A 1 226 ? -13.789 5.673 34.582 1.00 89.81 226 GLU A O 1
ATOM 1884 N N . SER A 1 227 ? -13.706 6.423 36.699 1.00 88.38 227 SER A N 1
ATOM 1885 C CA . SER A 1 227 ? -12.363 5.898 36.968 1.00 88.38 227 SER A CA 1
ATOM 1886 C C . SER A 1 227 ? -12.332 4.376 36.935 1.00 88.38 227 SER A C 1
ATOM 1888 O O . SER A 1 227 ? -11.472 3.812 36.261 1.00 88.38 227 SER A O 1
ATOM 1890 N N . ASP A 1 228 ? -13.300 3.722 37.578 1.00 90.06 228 ASP A N 1
ATOM 1891 C CA . ASP A 1 228 ? -13.354 2.258 37.641 1.00 90.06 228 ASP A CA 1
ATOM 1892 C C . ASP A 1 228 ? -13.679 1.658 36.264 1.00 90.06 228 ASP A C 1
ATOM 1894 O O . ASP A 1 228 ? -13.160 0.605 35.896 1.00 90.06 228 ASP A O 1
ATOM 1898 N N . TRP A 1 229 ? -14.495 2.351 35.459 1.00 89.50 229 TRP A N 1
ATOM 1899 C CA . TRP A 1 229 ? -14.745 1.994 34.061 1.00 89.50 229 TRP A CA 1
ATOM 1900 C C . TRP A 1 229 ? -13.458 2.018 33.230 1.00 89.50 229 TRP A C 1
ATOM 1902 O O . TRP A 1 229 ? -13.166 1.067 32.502 1.00 89.50 229 TRP A O 1
ATOM 1912 N N . ILE A 1 230 ? -12.676 3.097 33.331 1.00 89.94 230 ILE A N 1
ATOM 1913 C CA . ILE A 1 230 ? -11.409 3.222 32.600 1.00 89.94 230 ILE A CA 1
ATOM 1914 C C . ILE A 1 230 ? -10.431 2.136 33.054 1.00 89.94 230 ILE A C 1
ATOM 1916 O O . ILE A 1 230 ? -9.815 1.480 32.211 1.00 89.94 230 ILE A O 1
ATOM 1920 N N . GLU A 1 231 ? -10.308 1.930 34.365 1.00 90.12 231 GLU A N 1
ATOM 1921 C CA . GLU A 1 231 ? -9.415 0.929 34.942 1.00 90.12 231 GLU A CA 1
ATOM 1922 C C . GLU A 1 231 ? -9.786 -0.488 34.487 1.00 90.12 231 GLU A C 1
ATOM 1924 O O . GLU A 1 231 ? -8.911 -1.240 34.053 1.00 90.12 231 GLU A O 1
ATOM 1929 N N . HIS A 1 232 ? -11.077 -0.829 34.490 1.00 90.06 232 HIS A N 1
ATOM 1930 C CA . HIS A 1 232 ? -11.573 -2.118 34.014 1.00 90.06 232 HIS A CA 1
ATOM 1931 C C . HIS A 1 232 ? -11.066 -2.433 32.597 1.00 90.06 232 HIS A C 1
ATOM 1933 O O . HIS A 1 232 ? -10.427 -3.464 32.376 1.00 90.06 232 HIS A O 1
ATOM 1939 N N . TRP A 1 233 ? -11.274 -1.523 31.642 1.00 89.81 233 TRP A N 1
ATOM 1940 C CA . TRP A 1 233 ? -10.868 -1.744 30.249 1.00 89.81 233 TRP A CA 1
ATOM 1941 C C . TRP A 1 233 ? -9.352 -1.708 30.041 1.00 89.81 233 TRP A C 1
ATOM 1943 O O . TRP A 1 233 ? -8.829 -2.417 29.177 1.00 89.81 233 TRP A O 1
ATOM 1953 N N . GLN A 1 234 ? -8.622 -0.922 30.835 1.00 88.44 234 GLN A N 1
ATOM 1954 C CA . GLN A 1 234 ? -7.160 -0.952 30.824 1.00 88.44 234 GLN A CA 1
ATOM 1955 C C . GLN A 1 234 ? -6.612 -2.288 31.333 1.00 88.44 234 GLN A C 1
ATOM 1957 O O . GLN A 1 234 ? -5.652 -2.803 30.757 1.00 88.44 234 GLN A O 1
ATOM 1962 N N . ASN A 1 235 ? -7.223 -2.866 32.366 1.00 88.19 235 ASN A N 1
ATOM 1963 C CA . ASN A 1 235 ? -6.821 -4.158 32.912 1.00 88.19 235 ASN A CA 1
ATOM 1964 C C . ASN A 1 235 ? -7.097 -5.291 31.920 1.00 88.19 235 ASN A C 1
ATOM 1966 O O . ASN A 1 235 ? -6.179 -6.052 31.619 1.00 88.19 235 ASN A O 1
ATOM 1970 N N . VAL A 1 236 ? -8.280 -5.316 31.297 1.00 86.75 236 VAL A N 1
ATOM 1971 C CA . VAL A 1 236 ? -8.598 -6.271 30.216 1.00 86.75 236 VAL A CA 1
ATOM 1972 C C . VAL A 1 236 ? -7.567 -6.186 29.082 1.00 86.75 236 VAL A C 1
ATOM 1974 O O . VAL A 1 236 ? -7.080 -7.204 28.592 1.00 86.75 236 VAL A O 1
ATOM 1977 N N . LYS A 1 237 ? -7.167 -4.972 28.685 1.00 85.25 237 LYS A N 1
ATOM 1978 C CA . LYS A 1 237 ? -6.146 -4.774 27.646 1.00 85.25 237 LYS A CA 1
ATOM 1979 C C . LYS A 1 237 ? -4.763 -5.294 28.064 1.00 85.25 237 LYS A C 1
ATOM 1981 O O . LYS A 1 237 ? -4.047 -5.845 27.232 1.00 85.25 237 LYS A O 1
ATOM 1986 N N . LYS A 1 238 ? -4.370 -5.125 29.331 1.00 83.12 238 LYS A N 1
ATOM 1987 C CA . LYS A 1 238 ? -3.103 -5.664 29.859 1.00 83.12 238 LYS A CA 1
ATOM 1988 C C . LYS A 1 238 ? -3.110 -7.192 29.881 1.00 83.12 238 LYS A C 1
ATOM 1990 O O . LYS A 1 238 ? -2.118 -7.800 29.495 1.00 83.12 238 LYS A O 1
ATOM 1995 N N . GLU A 1 239 ? -4.219 -7.804 30.287 1.00 80.94 239 GLU A N 1
ATOM 1996 C CA . GLU A 1 239 ? -4.384 -9.264 30.282 1.00 80.94 239 GLU A CA 1
ATOM 1997 C C . GLU A 1 239 ? -4.290 -9.857 28.873 1.00 80.94 239 GLU A C 1
ATOM 1999 O O . GLU A 1 239 ? -3.721 -10.934 28.700 1.00 80.94 239 GLU A O 1
ATOM 2004 N N . LEU A 1 240 ? -4.792 -9.142 27.861 1.00 76.94 240 LEU A N 1
ATOM 2005 C CA . LEU A 1 240 ? -4.662 -9.533 26.458 1.00 76.94 240 LEU A CA 1
ATOM 2006 C C . LEU A 1 240 ? -3.203 -9.520 25.980 1.00 76.94 240 LEU A C 1
ATOM 2008 O O . LEU A 1 240 ? -2.792 -10.424 25.269 1.00 76.94 240 LEU A O 1
ATOM 2012 N N . ASN A 1 241 ? -2.419 -8.514 26.373 1.00 72.75 241 ASN A N 1
ATOM 2013 C CA . ASN A 1 241 ? -1.019 -8.387 25.950 1.00 72.75 241 ASN A CA 1
ATOM 2014 C C . ASN A 1 241 ? -0.068 -9.375 26.653 1.00 72.75 241 ASN A C 1
ATOM 2016 O O . ASN A 1 241 ? 1.057 -9.558 26.195 1.00 72.75 241 ASN A O 1
ATOM 2020 N N . ASN A 1 242 ? -0.497 -9.972 27.769 1.00 65.06 242 ASN A N 1
ATOM 2021 C CA . ASN A 1 242 ? 0.303 -10.904 28.567 1.00 65.06 242 ASN A CA 1
ATOM 2022 C C . ASN A 1 242 ? 0.026 -12.390 28.248 1.00 65.06 242 ASN A C 1
ATOM 2024 O O . ASN A 1 242 ? 0.686 -13.251 28.829 1.00 65.06 242 ASN A O 1
ATOM 2028 N N . ASN A 1 243 ? -0.943 -12.690 27.374 1.00 55.31 243 ASN A N 1
ATOM 2029 C CA . ASN A 1 243 ? -1.334 -14.043 26.945 1.00 55.31 243 ASN A CA 1
ATOM 2030 C C . ASN A 1 243 ? -0.997 -14.286 25.472 1.00 55.31 243 ASN A C 1
ATOM 2032 O O . ASN A 1 243 ? -0.758 -15.466 25.130 1.00 55.31 243 ASN A O 1
#

Radius of gyration: 36.17 Å; Cα contacts (8 Å, |Δi|>4): 181; chains: 1; bounding box: 89×52×84 Å

pLDDT: mean 79.63, std 12.21, range [39.34, 91.25]